Protein AF-R1GYR7-F1 (afdb_monomer)

Foldseek 3Di:
DPVVVLVVVLVVCQVCCCVPPVDRDDPVNDDDADFPQEDDDPDDPLPVLSVVLLVVLCVVPVPVSVVCRVVVVHHHCVSCVPPDSVVSVVVVVVVVVVVVVVVVVVVVVVVVVVVVVVVVVVVVVVVVVVVVVVVVVVVVVVVVVVVVVVVVVVVVVVVVPPDDDDDDDDDDDDDDDDDDDDDDDDDDDDDDDDDDDDDDDDDDDDDDDDDDDDDDDDDDDDDDDDDDDDDDDDDDDDDDDDDDDDDDDDDDDDDPPPPPPPDPDPPPPPPDDDPPPPVVVVVVVVVVVVVVVVVVVVVVVPDDDPDDDDDDDDDDDDDDDDDDDDDDDDDDDDPDDD

Radius of gyration: 47.5 Å; Cα contacts (8 Å, |Δi|>4): 58; chains: 1; bounding box: 138×111×115 Å

Sequence (338 aa):
MHTKTTRNLKDYLIEEGKTKRGLDLDLKDFQGLTAKEIPLQQNLCDCGVFLGLYFEKFINDPDQFVRKILRREMDAEADWPNMAPPKTRRDIVKLVTELEKEQAKERFEQKKRRKEERKKAEETEAKSKLEEQERLEEQQKLEEQQRLEEQQRLEEQHNSEGQKSQPTTPPRLTSHLPRSRKSPEVVIVSPKRTKQRKEHIAAEDLEIPRLATTSEKPALQDHDSAMEDDDQQQSIPSVEPAHPEAEKKQLADADDEMLYGSTEIDVEIPDSQPKEEPQYEKDAEEGHNKWLAELQAQAQGITDDESKPKKHESERQSSPCQTKVRAQEVIEIDDSQQ

Mean predicted aligned error: 22.23 Å

InterPro domains:
  IPR003653 Ulp1 protease family, C-terminal catalytic domain [PF02902] (4-84)
  IPR038765 Papain-like cysteine peptidase superfamily [SSF54001] (2-99)
  IPR051947 Sentrin-specific protease [PTHR46896] (4-139)

Secondary structure (DSSP, 8-state):
--HHHHHHHHHHHHHHHHHHH-----TTTPPP----SSPPPSSSS-HHHHHHHHHHHHHH-HHHHHHHHHHT---TTTT-TT--HHHHHHHHHHHHHHHHHHHHHHHHHHHHHHHHHHHHHHHHHHHHHHHHHHHHHHHHHHHHHHHHHHHHHHHHHHHH-----------------------------PPPP----------------PPP----------------------PPPP----------------------------------------HHHHHHHHHHHHHHHHHHHHHHTTS---------------------PPPPP---------

Organism: Botryosphaeria parva (strain UCR-NP2) (NCBI:txid1287680)

Solvent-accessible surface area (backbone atoms only — not comparable to full-atom values): 23288 Å² total; per-residue (Å²): 130,67,62,68,62,52,48,55,52,48,54,49,50,31,54,49,34,35,72,79,66,69,41,90,63,57,79,82,79,57,82,88,80,80,79,55,55,63,84,75,81,92,64,88,83,50,60,66,51,53,50,50,53,54,48,52,54,33,72,76,39,48,70,62,43,52,51,26,49,76,69,62,65,46,43,51,62,83,73,39,76,78,78,44,64,76,54,53,52,52,51,53,52,51,51,53,54,50,53,50,51,51,54,51,51,50,54,50,52,52,52,50,50,52,52,52,52,50,50,51,50,53,53,53,50,52,51,51,50,51,57,51,49,53,54,52,54,52,54,52,52,53,52,52,52,52,51,52,52,51,52,50,54,53,51,56,54,61,70,71,66,82,80,85,88,86,88,88,85,88,86,89,90,82,90,82,87,84,84,91,84,83,79,90,78,83,79,79,84,78,84,78,87,77,87,84,76,88,82,91,80,81,85,85,89,80,88,74,87,77,82,78,86,75,90,82,85,78,84,90,80,90,77,92,78,90,82,82,90,82,90,77,89,80,82,80,83,86,79,81,85,82,82,79,91,78,91,79,78,90,80,83,90,81,93,76,83,74,81,77,77,85,65,92,67,86,72,78,75,73,96,64,79,75,90,66,78,55,69,68,58,57,56,48,49,52,52,51,53,51,53,53,52,52,54,52,50,59,65,60,70,75,70,86,81,95,71,88,77,93,77,79,92,74,81,91,79,90,77,84,86,82,80,83,77,78,81,80,82,82,81,84,80,85,90,80,82,136

Structure (mmCIF, N/CA/C/O backbone):
data_AF-R1GYR7-F1
#
_entry.id   AF-R1GYR7-F1
#
loop_
_atom_site.group_PDB
_atom_site.id
_atom_site.type_symbol
_atom_site.label_atom_id
_atom_site.label_alt_id
_atom_site.label_comp_id
_atom_site.label_asym_id
_atom_site.label_entity_id
_atom_site.label_seq_id
_atom_site.pdbx_PDB_ins_code
_atom_site.Cartn_x
_atom_site.Cartn_y
_atom_site.Cartn_z
_atom_site.occupancy
_atom_site.B_iso_or_equiv
_atom_site.auth_seq_id
_atom_site.auth_comp_id
_atom_site.auth_asym_id
_atom_site.auth_atom_id
_atom_site.pdbx_PDB_model_num
ATOM 1 N N . MET A 1 1 ? 21.387 -4.914 -14.629 1.00 61.12 1 MET A N 1
ATOM 2 C CA . MET A 1 1 ? 20.090 -5.614 -14.774 1.00 61.12 1 MET A CA 1
ATOM 3 C C . MET A 1 1 ? 20.223 -7.013 -14.190 1.00 61.12 1 MET A C 1
ATOM 5 O O . MET A 1 1 ? 21.173 -7.700 -14.544 1.00 61.12 1 MET A O 1
ATOM 9 N N . HIS A 1 2 ? 19.333 -7.425 -13.283 1.00 83.12 2 HIS A N 1
ATOM 10 C CA . HIS A 1 2 ? 19.423 -8.741 -12.640 1.00 83.12 2 HIS A CA 1
ATOM 11 C C . HIS A 1 2 ? 18.922 -9.833 -13.604 1.00 83.12 2 HIS A C 1
ATOM 13 O O . HIS A 1 2 ? 17.718 -10.069 -13.745 1.00 83.12 2 HIS A O 1
ATOM 19 N N . THR A 1 3 ? 19.852 -10.448 -14.337 1.00 88.00 3 THR A N 1
ATOM 20 C CA . THR A 1 3 ? 19.570 -11.330 -15.486 1.00 88.00 3 THR A CA 1
ATOM 21 C C . THR A 1 3 ? 18.745 -12.555 -15.101 1.00 88.00 3 THR A C 1
ATOM 23 O O . THR A 1 3 ? 17.777 -12.873 -15.789 1.00 88.00 3 THR A O 1
ATOM 26 N N . LYS A 1 4 ? 19.060 -13.189 -13.962 1.00 94.12 4 LYS A N 1
ATOM 27 C CA . LYS A 1 4 ? 18.331 -14.359 -13.444 1.00 94.12 4 LYS A CA 1
ATOM 28 C C . LYS A 1 4 ? 16.868 -14.034 -13.136 1.00 94.12 4 LYS A C 1
ATOM 30 O O . LYS A 1 4 ? 15.977 -14.733 -13.598 1.00 94.12 4 LYS A O 1
ATOM 35 N N . THR A 1 5 ? 16.616 -12.940 -12.417 1.00 93.56 5 THR A N 1
ATOM 36 C CA . THR A 1 5 ? 15.247 -12.524 -12.061 1.00 93.56 5 THR A CA 1
ATOM 37 C C . THR A 1 5 ? 14.438 -12.170 -13.300 1.00 93.56 5 THR A C 1
ATOM 39 O O . THR A 1 5 ? 13.295 -12.588 -13.421 1.00 93.56 5 THR A O 1
ATOM 42 N N . THR A 1 6 ? 15.044 -11.455 -14.254 1.00 93.00 6 THR A N 1
ATOM 43 C CA . THR A 1 6 ? 14.360 -11.105 -15.509 1.00 93.00 6 THR A CA 1
ATOM 44 C C . THR A 1 6 ? 13.978 -12.357 -16.292 1.00 93.00 6 THR A C 1
ATOM 46 O O . THR A 1 6 ? 12.864 -12.442 -16.795 1.00 93.00 6 THR A O 1
ATOM 49 N N . ARG A 1 7 ? 14.882 -13.338 -16.394 1.00 94.19 7 ARG A N 1
ATOM 50 C CA . ARG A 1 7 ? 14.591 -14.599 -17.079 1.00 94.19 7 ARG A CA 1
ATOM 51 C C . ARG A 1 7 ? 13.427 -15.335 -16.417 1.00 94.19 7 ARG A C 1
ATOM 53 O O . ARG A 1 7 ? 12.465 -15.634 -17.106 1.00 94.19 7 ARG A O 1
ATOM 60 N N . ASN A 1 8 ? 13.472 -15.507 -15.096 1.00 96.12 8 ASN A N 1
ATOM 61 C CA . ASN A 1 8 ? 12.397 -16.164 -14.349 1.00 96.12 8 ASN A CA 1
ATOM 62 C C . ASN A 1 8 ? 11.036 -15.472 -14.552 1.00 96.12 8 ASN A C 1
ATOM 64 O O . ASN A 1 8 ? 10.021 -16.146 -14.681 1.00 96.12 8 ASN A O 1
ATOM 68 N N . LEU A 1 9 ? 11.011 -14.134 -14.601 1.00 96.56 9 LEU A N 1
ATOM 69 C CA . LEU A 1 9 ? 9.789 -13.372 -14.879 1.00 96.56 9 LEU A CA 1
ATOM 70 C C . LEU A 1 9 ? 9.266 -13.621 -16.298 1.00 96.56 9 LEU A C 1
ATOM 72 O O . LEU A 1 9 ? 8.064 -13.778 -16.479 1.00 96.56 9 LEU A O 1
ATOM 76 N N . LYS A 1 10 ? 10.148 -13.671 -17.301 1.00 96.25 10 LYS A N 1
ATOM 77 C CA . LYS A 1 10 ? 9.748 -13.986 -18.678 1.00 96.25 10 LYS A CA 1
ATOM 78 C C . LYS A 1 10 ? 9.210 -15.410 -18.798 1.00 96.25 10 LYS A C 1
ATOM 80 O O . LYS A 1 10 ? 8.158 -15.588 -19.393 1.00 96.25 10 LYS A O 1
ATOM 85 N N . ASP A 1 11 ? 9.895 -16.386 -18.202 1.00 96.69 11 ASP A N 1
ATOM 86 C CA . ASP A 1 11 ? 9.459 -17.787 -18.191 1.00 96.69 11 ASP A CA 1
ATOM 87 C C . ASP A 1 11 ? 8.064 -17.911 -17.548 1.00 96.69 11 ASP A C 1
ATOM 89 O O . ASP A 1 11 ? 7.170 -18.532 -18.116 1.00 96.69 11 ASP A O 1
ATOM 93 N N . TYR A 1 12 ? 7.839 -17.229 -16.416 1.00 97.56 12 TYR A N 1
ATOM 94 C CA . TYR A 1 12 ? 6.519 -17.153 -15.784 1.00 97.56 12 TYR A CA 1
ATOM 95 C C . TYR A 1 12 ? 5.452 -16.566 -16.720 1.00 97.56 12 TYR A C 1
ATOM 97 O O . TYR A 1 12 ? 4.366 -17.125 -16.838 1.00 97.56 12 TYR A O 1
ATOM 105 N N . LEU A 1 13 ? 5.747 -15.452 -17.400 1.00 97.69 13 LEU A N 1
ATOM 106 C CA . LEU A 1 13 ? 4.793 -14.799 -18.305 1.00 97.69 13 LEU A CA 1
ATOM 107 C C . LEU A 1 13 ? 4.445 -15.659 -19.528 1.00 97.69 13 LEU A C 1
ATOM 109 O O . LEU A 1 13 ? 3.307 -15.596 -19.992 1.00 97.69 13 LEU A O 1
ATOM 113 N N . ILE A 1 14 ? 5.392 -16.453 -20.034 1.00 97.88 14 ILE A N 1
ATOM 114 C CA . ILE A 1 14 ? 5.159 -17.405 -21.130 1.00 97.88 14 ILE A CA 1
ATOM 115 C C . ILE A 1 14 ? 4.166 -18.481 -20.684 1.00 97.88 14 ILE A C 1
ATOM 117 O O . ILE A 1 14 ? 3.132 -18.669 -21.326 1.00 97.88 14 ILE A O 1
ATOM 121 N N . GLU A 1 15 ? 4.431 -19.134 -19.551 1.00 98.00 15 GLU A N 1
ATOM 122 C CA . GLU A 1 15 ? 3.564 -20.197 -19.026 1.00 98.00 15 GLU A CA 1
ATOM 123 C C . GLU A 1 15 ? 2.170 -19.675 -18.650 1.00 98.00 15 GLU A C 1
ATOM 125 O O . GLU A 1 15 ? 1.152 -20.297 -18.965 1.00 98.00 15 GLU A O 1
ATOM 130 N N . GLU A 1 16 ? 2.101 -18.493 -18.038 1.00 98.00 16 GLU A N 1
ATOM 131 C CA . GLU A 1 16 ? 0.849 -17.822 -17.689 1.00 98.00 16 GLU A CA 1
ATOM 132 C C . GLU A 1 16 ? 0.049 -17.421 -18.941 1.00 98.00 16 GLU A C 1
ATOM 134 O O . GLU A 1 16 ? -1.165 -17.635 -19.009 1.00 98.00 16 GLU A O 1
ATOM 139 N N . GLY A 1 17 ? 0.716 -16.859 -19.956 1.00 97.56 17 GLY A N 1
ATOM 140 C CA . GLY A 1 17 ? 0.105 -16.465 -21.227 1.00 97.56 17 GLY A CA 1
ATOM 141 C C . GLY A 1 17 ? -0.456 -17.660 -21.995 1.00 97.56 17 GLY A C 1
ATOM 142 O O . GLY A 1 17 ? -1.593 -17.608 -22.477 1.00 97.56 17 GLY A O 1
ATOM 143 N N . LYS A 1 18 ? 0.292 -18.765 -22.024 1.00 97.69 18 LYS A N 1
ATOM 144 C CA . LYS A 1 18 ? -0.146 -20.034 -22.606 1.00 97.69 18 LYS A CA 1
ATOM 145 C C . LYS A 1 18 ? -1.344 -20.613 -21.858 1.00 97.69 18 LYS A C 1
ATOM 147 O O . LYS A 1 18 ? -2.347 -20.948 -22.481 1.00 97.69 18 LYS A O 1
ATOM 152 N N . THR A 1 19 ? -1.275 -20.669 -20.528 1.00 98.19 19 THR A N 1
ATOM 153 C CA . THR A 1 19 ? -2.310 -21.288 -19.685 1.00 98.19 19 THR A CA 1
ATOM 154 C C . THR A 1 19 ? -3.611 -20.488 -19.672 1.00 98.19 19 THR A C 1
ATOM 156 O O . THR A 1 19 ? -4.688 -21.060 -19.822 1.00 98.19 19 THR A O 1
ATOM 159 N N . LYS A 1 20 ? -3.541 -19.164 -19.491 1.00 98.25 20 LYS A N 1
ATOM 160 C CA . LYS A 1 20 ? -4.736 -18.328 -19.287 1.00 98.25 20 LYS A CA 1
ATOM 161 C C . LYS A 1 20 ? -5.299 -17.726 -20.566 1.00 98.25 20 LYS A C 1
ATOM 163 O O . LYS A 1 20 ? -6.463 -17.334 -20.583 1.00 98.25 20 LYS A O 1
ATOM 168 N N . ARG A 1 21 ? -4.478 -17.575 -21.610 1.00 97.19 21 ARG A N 1
ATOM 169 C CA . ARG A 1 21 ? -4.859 -16.856 -22.838 1.00 97.19 21 ARG A CA 1
ATOM 170 C C . ARG A 1 21 ? -4.589 -17.640 -24.121 1.00 97.19 21 ARG A C 1
ATOM 172 O O . ARG A 1 21 ? -4.905 -17.127 -25.189 1.00 97.19 21 ARG A O 1
ATOM 179 N N . GLY A 1 22 ? -4.018 -18.846 -24.035 1.00 96.50 22 GLY A N 1
ATOM 180 C CA . GLY A 1 22 ? -3.647 -19.636 -25.212 1.00 96.50 22 GLY A CA 1
ATOM 181 C C . GLY A 1 22 ? -2.623 -18.936 -26.110 1.00 96.50 22 GLY A C 1
ATOM 182 O O . GLY A 1 22 ? -2.580 -19.215 -27.305 1.00 96.50 22 GLY A O 1
ATOM 183 N N . LEU A 1 23 ? -1.849 -17.991 -25.563 1.00 96.62 23 LEU A N 1
ATOM 184 C CA . LEU A 1 23 ? -0.827 -17.261 -26.308 1.00 96.62 23 LEU A CA 1
ATOM 185 C C . LEU A 1 23 ? 0.460 -18.082 -26.341 1.00 96.62 23 LEU A C 1
ATOM 187 O O . LEU A 1 23 ? 0.968 -18.470 -25.291 1.00 96.62 23 LEU A O 1
ATOM 191 N N . ASP A 1 24 ? 0.985 -18.311 -27.540 1.00 95.50 24 ASP A N 1
ATOM 192 C CA . ASP A 1 24 ? 2.305 -18.904 -27.739 1.00 95.50 24 ASP A CA 1
ATOM 193 C C . ASP A 1 24 ? 3.331 -17.769 -27.797 1.00 95.50 24 ASP A C 1
ATOM 195 O O . ASP A 1 24 ? 3.368 -17.007 -28.764 1.00 95.50 24 ASP A O 1
ATOM 199 N N . LEU A 1 25 ? 4.061 -17.580 -26.697 1.00 96.38 25 LEU A N 1
ATOM 200 C CA . LEU A 1 25 ? 5.006 -16.481 -26.499 1.00 96.38 25 LEU A CA 1
ATOM 201 C C . LEU A 1 25 ? 6.411 -17.042 -26.301 1.00 96.38 25 LEU A C 1
ATOM 203 O O . LEU A 1 25 ? 6.603 -18.022 -25.585 1.00 96.38 25 LEU A O 1
ATOM 207 N N . ASP A 1 26 ? 7.399 -16.348 -26.846 1.00 95.56 26 ASP A N 1
ATOM 208 C CA . ASP A 1 26 ? 8.811 -16.667 -26.715 1.00 95.56 26 ASP A CA 1
ATOM 209 C C . ASP A 1 26 ? 9.551 -15.642 -25.845 1.00 95.56 26 ASP A C 1
ATOM 211 O O . ASP A 1 26 ? 9.193 -14.469 -25.726 1.00 95.56 26 ASP A O 1
ATOM 215 N N . LEU A 1 27 ? 10.712 -16.036 -25.310 1.00 92.69 27 LEU A N 1
ATOM 216 C CA . LEU A 1 27 ? 11.607 -15.143 -24.550 1.00 92.69 27 LEU A CA 1
ATOM 217 C C . LEU A 1 27 ? 12.009 -13.861 -25.305 1.00 92.69 27 LEU A C 1
ATOM 219 O O . LEU A 1 27 ? 12.413 -12.871 -24.672 1.00 92.69 27 LEU A O 1
ATOM 223 N N . LYS A 1 28 ? 11.958 -13.916 -26.642 1.00 94.06 28 LYS A N 1
ATOM 224 C CA . LYS A 1 28 ? 12.313 -12.841 -27.577 1.00 94.06 28 LYS A CA 1
ATOM 225 C C . LYS A 1 28 ? 11.213 -11.789 -27.705 1.00 94.06 28 LYS A C 1
ATOM 227 O O . LYS A 1 28 ? 11.540 -10.644 -28.002 1.00 94.06 28 LYS A O 1
ATOM 232 N N . ASP A 1 29 ? 9.966 -12.152 -27.411 1.00 94.12 29 ASP A N 1
ATOM 233 C CA . ASP A 1 29 ? 8.819 -11.239 -27.476 1.00 94.12 29 ASP A CA 1
ATOM 234 C C . ASP A 1 29 ? 8.846 -10.211 -26.341 1.00 94.12 29 ASP A C 1
ATOM 236 O O . ASP A 1 29 ? 8.233 -9.148 -26.415 1.00 94.12 29 ASP A O 1
ATOM 240 N N . PHE A 1 30 ? 9.616 -10.495 -25.290 1.00 93.44 30 PHE A N 1
ATOM 241 C CA . PHE A 1 30 ? 9.766 -9.620 -24.139 1.00 93.44 30 PHE A CA 1
ATOM 242 C C . PHE A 1 30 ? 11.068 -8.825 -24.204 1.00 93.44 30 PHE A C 1
ATOM 244 O O . PHE A 1 30 ? 12.172 -9.383 -24.167 1.00 93.44 30 PHE A O 1
ATOM 251 N N . GLN A 1 31 ? 10.963 -7.501 -24.152 1.00 89.75 31 GLN A N 1
ATOM 252 C CA . GLN A 1 31 ? 12.113 -6.624 -23.958 1.00 89.75 31 GLN A CA 1
ATOM 253 C C . GLN A 1 31 ? 12.233 -6.218 -22.487 1.00 89.75 31 GLN A C 1
ATOM 255 O O . GLN A 1 31 ? 11.315 -5.654 -21.901 1.00 89.75 31 GLN A O 1
ATOM 260 N N . GLY A 1 32 ? 13.389 -6.495 -21.883 1.00 88.06 32 GLY A N 1
ATOM 261 C CA . GLY A 1 32 ? 13.726 -5.944 -20.574 1.00 88.06 32 GLY A CA 1
ATOM 262 C C . GLY A 1 32 ? 14.337 -4.556 -20.732 1.00 88.06 32 GLY A C 1
ATOM 263 O O . GLY A 1 32 ? 15.251 -4.376 -21.538 1.00 88.06 32 GLY A O 1
ATOM 264 N N . LEU A 1 33 ? 13.864 -3.591 -19.949 1.00 89.62 33 LEU A N 1
ATOM 265 C CA . LEU A 1 33 ? 14.406 -2.237 -19.916 1.00 89.62 33 LEU A CA 1
ATOM 266 C C . LEU A 1 33 ? 14.880 -1.911 -18.499 1.00 89.62 33 LEU A C 1
ATOM 268 O O . LEU A 1 33 ? 14.185 -2.168 -17.522 1.00 89.62 33 LEU A O 1
ATOM 272 N N . THR A 1 34 ? 16.087 -1.356 -18.383 1.00 91.50 34 THR A N 1
ATOM 273 C CA . THR A 1 34 ? 16.536 -0.714 -17.142 1.00 91.50 34 THR A CA 1
ATOM 274 C C . THR A 1 34 ? 16.195 0.763 -17.245 1.00 91.50 34 THR A C 1
ATOM 276 O O . THR A 1 34 ? 16.700 1.436 -18.146 1.00 91.50 34 THR A O 1
ATOM 279 N N . ALA A 1 35 ? 15.327 1.239 -16.354 1.00 91.94 35 ALA A N 1
ATOM 280 C CA . ALA A 1 35 ? 15.011 2.655 -16.249 1.00 91.94 35 ALA A CA 1
ATOM 281 C C . ALA A 1 35 ? 16.294 3.457 -15.984 1.00 91.94 35 ALA A C 1
ATOM 283 O O . ALA A 1 35 ? 17.161 3.030 -15.218 1.00 91.94 35 ALA A O 1
ATOM 284 N N . LYS A 1 36 ? 16.422 4.596 -16.659 1.00 90.69 36 LYS A N 1
ATOM 285 C CA . LYS A 1 36 ? 17.520 5.548 -16.487 1.00 90.69 36 LYS A CA 1
ATOM 286 C C . LYS A 1 36 ? 16.952 6.863 -15.971 1.00 90.69 36 LYS A C 1
ATOM 288 O O . LYS A 1 36 ? 15.752 7.082 -16.104 1.00 90.69 36 LYS A O 1
ATOM 293 N N . GLU A 1 37 ? 17.820 7.685 -15.385 1.00 91.00 37 GLU A N 1
ATOM 294 C CA . GLU A 1 37 ? 17.472 9.049 -14.943 1.00 91.00 37 GLU A CA 1
ATOM 295 C C . GLU A 1 37 ? 16.323 9.076 -13.924 1.00 91.00 37 GLU A C 1
ATOM 297 O O . GLU A 1 37 ? 15.555 10.026 -13.814 1.00 91.00 37 GLU A O 1
ATOM 302 N N . ILE A 1 38 ? 16.232 8.003 -13.138 1.00 93.56 38 ILE A N 1
ATOM 303 C CA . ILE A 1 38 ? 15.415 7.943 -11.933 1.00 93.56 38 ILE A CA 1
ATOM 304 C C . ILE A 1 38 ? 16.332 8.083 -10.712 1.00 93.56 38 ILE A C 1
ATOM 306 O O . ILE A 1 38 ? 17.475 7.611 -10.764 1.00 93.56 38 ILE A O 1
ATOM 310 N N . PRO A 1 39 ? 15.865 8.693 -9.610 1.00 93.62 39 PRO A N 1
ATOM 311 C CA . PRO A 1 39 ? 16.663 8.843 -8.403 1.00 93.62 39 PRO A CA 1
ATOM 312 C C . PRO A 1 39 ? 17.163 7.491 -7.909 1.00 93.62 39 PRO A C 1
ATOM 314 O O . PRO A 1 39 ? 16.372 6.563 -7.756 1.00 93.62 39 PRO A O 1
ATOM 317 N N . LEU A 1 40 ? 18.463 7.373 -7.647 1.00 93.12 40 LEU A N 1
ATOM 318 C CA . LEU A 1 40 ? 19.083 6.136 -7.177 1.00 93.12 40 LEU A CA 1
ATOM 319 C C . LEU A 1 40 ? 19.298 6.184 -5.665 1.00 93.12 40 LEU A C 1
ATOM 321 O O . LEU A 1 40 ? 19.661 7.219 -5.106 1.00 93.12 40 LEU A O 1
ATOM 325 N N . GLN A 1 41 ? 19.113 5.045 -5.002 1.00 93.06 41 GLN A N 1
ATOM 326 C CA . GLN A 1 41 ? 19.453 4.910 -3.589 1.00 93.06 41 GLN A CA 1
ATOM 327 C C . GLN A 1 41 ? 20.974 4.867 -3.396 1.00 93.06 41 GLN A C 1
ATOM 329 O O . GLN A 1 41 ? 21.685 4.205 -4.153 1.00 93.06 41 GLN A O 1
ATOM 334 N N . GLN A 1 42 ? 21.466 5.540 -2.356 1.00 91.81 42 GLN A N 1
ATOM 335 C CA . GLN A 1 42 ? 22.878 5.494 -1.950 1.00 91.81 42 GLN A CA 1
ATOM 336 C C . GLN A 1 42 ? 23.143 4.490 -0.817 1.00 91.81 42 GLN A C 1
ATOM 338 O O . GLN A 1 42 ? 24.292 4.161 -0.539 1.00 91.81 42 GLN A O 1
ATOM 343 N N . ASN A 1 43 ? 22.090 3.999 -0.157 1.00 93.31 43 ASN A N 1
ATOM 344 C CA . ASN A 1 43 ? 22.173 3.030 0.932 1.00 93.31 43 ASN A CA 1
ATOM 345 C C . ASN A 1 43 ? 21.457 1.719 0.560 1.00 93.31 43 ASN A C 1
ATOM 347 O O . ASN A 1 43 ? 20.814 1.623 -0.484 1.00 93.31 43 ASN A O 1
ATOM 351 N N . LEU A 1 44 ? 21.588 0.702 1.416 1.00 91.31 44 LEU A N 1
ATOM 352 C CA . LEU A 1 44 ? 20.994 -0.624 1.204 1.00 91.31 44 LEU A CA 1
ATOM 353 C C . LEU A 1 44 ? 19.659 -0.832 1.938 1.00 91.31 44 LEU A C 1
ATOM 355 O O . LEU A 1 44 ? 19.007 -1.851 1.725 1.00 91.31 44 LEU A O 1
ATOM 359 N N . CYS A 1 45 ? 19.259 0.090 2.816 1.00 93.62 45 CYS A N 1
ATOM 360 C CA . CYS A 1 45 ? 18.090 -0.073 3.684 1.00 93.62 45 CYS A CA 1
ATOM 361 C C . CYS A 1 45 ? 16.827 0.625 3.160 1.00 93.62 45 CYS A C 1
ATOM 363 O O . CYS A 1 45 ? 15.728 0.267 3.575 1.00 93.62 45 CYS A O 1
ATOM 365 N N . ASP A 1 46 ? 16.959 1.575 2.231 1.00 94.94 46 ASP A N 1
ATOM 366 C CA . ASP A 1 46 ? 15.835 2.334 1.677 1.00 94.94 46 ASP A CA 1
ATOM 367 C C . ASP A 1 46 ? 15.245 1.740 0.396 1.00 94.94 46 ASP A C 1
ATOM 369 O O . ASP A 1 46 ? 14.351 2.340 -0.197 1.00 94.94 46 ASP A O 1
ATOM 373 N N . CYS A 1 47 ? 15.660 0.543 -0.023 1.00 94.25 47 CYS A N 1
ATOM 374 C CA . CYS A 1 47 ? 15.204 -0.045 -1.286 1.00 94.25 47 CYS A CA 1
ATOM 375 C C . CYS A 1 47 ? 13.673 -0.170 -1.370 1.00 94.25 47 CYS A C 1
ATOM 377 O O . CYS A 1 47 ? 13.087 0.117 -2.414 1.00 94.25 47 CYS A O 1
ATOM 379 N N . GLY A 1 48 ? 13.015 -0.509 -0.255 1.00 94.94 48 GLY A N 1
ATOM 380 C CA . GLY A 1 48 ? 11.555 -0.550 -0.156 1.00 94.94 48 GLY A CA 1
ATOM 381 C C . GLY A 1 48 ? 10.897 0.833 -0.185 1.00 94.94 48 GLY A C 1
ATOM 382 O O . GLY A 1 48 ? 9.824 0.987 -0.761 1.00 94.94 48 GLY A O 1
ATOM 383 N N . VAL A 1 49 ? 11.551 1.856 0.373 1.00 95.62 49 VAL A N 1
ATOM 384 C CA . VAL A 1 49 ? 11.046 3.239 0.353 1.00 95.62 49 VAL A CA 1
ATOM 385 C C . VAL A 1 49 ? 11.127 3.814 -1.060 1.00 95.62 49 VAL A C 1
ATOM 387 O O . VAL A 1 49 ? 10.158 4.397 -1.539 1.00 95.62 49 VAL A O 1
ATOM 390 N N . PHE A 1 50 ? 12.244 3.594 -1.761 1.00 95.50 50 PHE A N 1
ATOM 391 C CA . PHE A 1 50 ? 12.389 3.974 -3.169 1.00 95.50 50 PHE A CA 1
ATOM 392 C C . PHE A 1 50 ? 11.357 3.264 -4.048 1.00 95.50 50 PHE A C 1
ATOM 394 O O . PHE A 1 50 ? 10.739 3.910 -4.889 1.00 95.50 50 PHE A O 1
ATOM 401 N N . LEU A 1 51 ? 11.116 1.966 -3.821 1.00 95.44 51 LEU A N 1
ATOM 4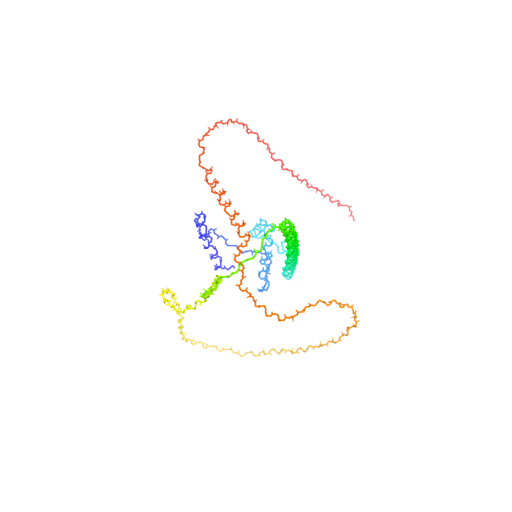02 C CA . LEU A 1 51 ? 10.070 1.232 -4.533 1.00 95.44 51 LEU A CA 1
ATOM 403 C C . LEU A 1 51 ? 8.687 1.861 -4.313 1.00 95.44 51 LEU A C 1
ATOM 405 O O . LEU A 1 51 ? 7.962 2.068 -5.283 1.00 95.44 51 LEU A O 1
ATOM 409 N N . GLY A 1 52 ? 8.346 2.200 -3.066 1.00 94.88 52 GLY A N 1
ATOM 410 C CA . GLY A 1 52 ? 7.093 2.880 -2.736 1.00 94.88 52 GLY A CA 1
ATOM 411 C C . GLY A 1 52 ? 6.945 4.219 -3.461 1.00 94.88 52 GLY A C 1
ATOM 412 O O . GLY A 1 52 ? 5.912 4.467 -4.073 1.00 94.88 52 GLY A O 1
ATOM 413 N N . LEU A 1 53 ? 8.002 5.033 -3.483 1.00 94.94 53 LEU A N 1
ATOM 414 C CA . LEU A 1 53 ? 8.017 6.323 -4.183 1.00 94.94 53 LEU A CA 1
ATOM 415 C C . LEU A 1 53 ? 7.873 6.170 -5.703 1.00 94.94 53 LEU A C 1
ATOM 417 O O . LEU A 1 53 ? 7.136 6.925 -6.338 1.00 94.94 53 LEU A O 1
ATOM 421 N N . TYR A 1 54 ? 8.532 5.174 -6.302 1.00 95.62 54 TYR A N 1
ATOM 422 C CA . TYR A 1 54 ? 8.353 4.884 -7.725 1.00 95.62 54 TYR A CA 1
ATOM 423 C C . TYR A 1 54 ? 6.920 4.467 -8.044 1.00 95.62 54 TYR A C 1
ATOM 425 O O . TYR A 1 54 ? 6.366 4.872 -9.066 1.00 95.62 54 TYR A O 1
ATOM 433 N N . PHE A 1 55 ? 6.320 3.672 -7.162 1.00 95.50 55 PHE A N 1
ATOM 434 C CA . PHE A 1 55 ? 4.957 3.197 -7.326 1.00 95.50 55 PHE A CA 1
ATOM 435 C C . PHE A 1 55 ? 3.931 4.317 -7.139 1.00 95.50 55 PHE A C 1
ATOM 437 O O . PHE A 1 55 ? 2.982 4.406 -7.912 1.00 95.50 55 PHE A O 1
ATOM 444 N N . GLU A 1 56 ? 4.157 5.222 -6.186 1.00 94.38 56 GLU A N 1
ATOM 445 C CA . GLU A 1 56 ? 3.354 6.433 -6.006 1.00 94.38 56 GLU A CA 1
ATOM 446 C C . GLU A 1 56 ? 3.363 7.292 -7.279 1.00 94.38 56 GLU A C 1
ATOM 448 O O . GLU A 1 56 ? 2.306 7.669 -7.785 1.00 94.38 56 GLU A O 1
ATOM 453 N N . LYS A 1 57 ? 4.544 7.531 -7.870 1.00 94.06 57 LYS A N 1
ATOM 454 C CA . LYS A 1 57 ? 4.658 8.253 -9.147 1.00 94.06 57 LYS A CA 1
ATOM 455 C C . LYS A 1 57 ? 3.919 7.533 -10.281 1.00 94.06 57 LYS A C 1
ATOM 457 O O . LYS A 1 57 ? 3.234 8.193 -11.058 1.00 94.06 57 LYS A O 1
ATOM 462 N N . PHE A 1 58 ? 4.047 6.208 -10.367 1.00 95.81 58 PHE A N 1
ATOM 463 C CA . PHE A 1 58 ? 3.373 5.398 -11.383 1.00 95.81 58 PHE A CA 1
ATOM 464 C C . PHE A 1 58 ? 1.846 5.439 -11.252 1.00 95.81 58 PHE A C 1
ATOM 466 O O . PHE A 1 58 ? 1.167 5.597 -12.257 1.00 95.81 58 PHE A O 1
ATOM 473 N N . ILE A 1 59 ? 1.292 5.325 -10.041 1.00 96.69 59 ILE A N 1
ATOM 474 C CA . ILE A 1 59 ? -0.165 5.346 -9.833 1.00 96.69 59 ILE A CA 1
ATOM 475 C C . ILE A 1 59 ? -0.756 6.725 -10.143 1.00 96.69 59 ILE A C 1
ATOM 477 O O . ILE A 1 59 ? -1.871 6.804 -10.654 1.00 96.69 59 ILE A O 1
ATOM 481 N N . ASN A 1 60 ? -0.020 7.801 -9.853 1.00 95.12 60 ASN A N 1
ATOM 482 C CA . ASN A 1 60 ? -0.500 9.161 -10.086 1.00 95.12 60 ASN A CA 1
ATOM 483 C C . ASN A 1 60 ? -0.677 9.489 -11.581 1.00 95.12 60 ASN A C 1
ATOM 485 O O . ASN A 1 60 ? -1.639 10.165 -11.936 1.00 95.12 60 ASN A O 1
ATOM 489 N N . ASP A 1 61 ? 0.227 9.020 -12.450 1.00 96.06 61 ASP A N 1
ATOM 490 C CA . ASP A 1 61 ? 0.096 9.142 -13.912 1.00 96.06 61 ASP A CA 1
ATOM 491 C C . ASP A 1 61 ? 0.846 7.994 -14.627 1.00 96.06 61 ASP A C 1
ATOM 493 O O . ASP A 1 61 ? 2.021 8.138 -14.997 1.00 96.06 61 ASP A O 1
ATOM 497 N N . PRO A 1 62 ? 0.199 6.827 -14.817 1.00 97.12 62 PRO A N 1
ATOM 498 C CA . PRO A 1 62 ? 0.868 5.639 -15.344 1.00 97.12 62 PRO A CA 1
ATOM 499 C C . PRO A 1 62 ? 1.275 5.801 -16.810 1.00 97.12 62 PRO A C 1
ATOM 501 O O . PRO A 1 62 ? 2.351 5.344 -17.205 1.00 97.12 62 PRO A O 1
ATOM 504 N N . ASP A 1 63 ? 0.453 6.481 -17.615 1.00 96.94 63 ASP A N 1
ATOM 505 C CA . ASP A 1 63 ? 0.705 6.681 -19.042 1.00 96.94 63 ASP A CA 1
ATOM 506 C C . ASP A 1 63 ? 1.914 7.587 -19.269 1.00 96.94 63 ASP A C 1
ATOM 508 O O . ASP A 1 63 ? 2.783 7.282 -20.096 1.00 96.94 63 ASP A O 1
ATOM 512 N N . GLN A 1 64 ? 1.996 8.703 -18.536 1.00 96.00 64 GLN A N 1
ATOM 513 C CA . GLN A 1 64 ? 3.147 9.593 -18.615 1.00 96.00 64 GLN A CA 1
ATOM 514 C C . GLN A 1 64 ? 4.399 8.912 -18.066 1.00 96.00 64 GLN A C 1
ATOM 516 O O . GLN A 1 64 ? 5.456 9.000 -18.698 1.00 96.00 64 GLN A O 1
ATOM 521 N N . PHE A 1 65 ? 4.283 8.200 -16.941 1.00 95.12 65 PHE A N 1
ATOM 522 C CA . PHE A 1 65 ? 5.398 7.477 -16.340 1.00 95.12 65 PHE A CA 1
ATOM 523 C C . PHE A 1 65 ? 5.995 6.454 -17.311 1.00 95.12 65 PHE A C 1
ATOM 525 O O . PHE A 1 65 ? 7.188 6.504 -17.613 1.00 95.12 65 PHE A O 1
ATOM 532 N N . VAL A 1 66 ? 5.169 5.564 -17.872 1.00 95.06 66 VAL A N 1
ATOM 533 C CA . VAL A 1 66 ? 5.625 4.543 -18.827 1.00 95.06 66 VAL A CA 1
ATOM 534 C C . VAL A 1 66 ? 6.215 5.197 -20.075 1.00 95.06 66 VAL A C 1
ATOM 536 O O . VAL A 1 66 ? 7.293 4.800 -20.519 1.00 95.06 66 VAL A O 1
ATOM 539 N N . ARG A 1 67 ? 5.564 6.231 -20.627 1.00 96.00 67 ARG A N 1
ATOM 540 C CA . ARG A 1 67 ? 6.060 6.940 -21.816 1.00 96.00 67 ARG A CA 1
ATOM 541 C C . ARG A 1 67 ? 7.453 7.518 -21.588 1.00 96.00 67 ARG A C 1
ATOM 543 O O . ARG A 1 67 ? 8.336 7.281 -22.411 1.00 96.00 67 ARG A O 1
ATOM 550 N N . LYS A 1 68 ? 7.656 8.240 -20.484 1.00 95.38 68 LYS A N 1
ATOM 551 C CA . LYS A 1 68 ? 8.949 8.850 -20.155 1.00 95.38 68 LYS A CA 1
ATOM 552 C C . LYS A 1 68 ? 10.021 7.802 -19.864 1.00 95.38 68 LYS A C 1
ATOM 554 O O . LYS A 1 68 ? 11.139 7.933 -20.354 1.00 95.38 68 LYS A O 1
ATOM 559 N N . ILE A 1 69 ? 9.685 6.722 -19.155 1.00 95.00 69 ILE A N 1
ATOM 560 C CA . ILE A 1 69 ? 10.616 5.614 -18.881 1.00 95.00 69 ILE A CA 1
ATOM 561 C C . ILE A 1 69 ? 11.066 4.927 -20.176 1.00 95.00 69 ILE A C 1
ATOM 563 O O . ILE A 1 69 ? 12.262 4.696 -20.368 1.00 95.00 69 ILE A O 1
ATOM 567 N N . LEU A 1 70 ? 10.132 4.621 -21.083 1.00 93.69 70 LEU A N 1
ATOM 568 C CA . LEU A 1 70 ? 10.445 3.964 -22.356 1.00 93.69 70 LEU A CA 1
ATOM 569 C C . LEU A 1 70 ? 11.251 4.870 -23.294 1.00 93.69 70 LEU A C 1
ATOM 571 O O . LEU A 1 70 ? 12.139 4.382 -23.994 1.00 93.69 70 LEU A O 1
ATOM 575 N N . ARG A 1 71 ? 10.974 6.179 -23.292 1.00 94.44 71 ARG A N 1
ATOM 576 C CA . ARG A 1 71 ? 11.701 7.169 -24.101 1.00 94.44 71 ARG A CA 1
ATOM 577 C C . ARG A 1 71 ? 13.006 7.652 -23.475 1.00 94.44 71 ARG A C 1
ATOM 579 O O . ARG A 1 71 ? 13.803 8.248 -24.190 1.00 94.44 71 ARG A O 1
ATOM 586 N N . ARG A 1 72 ? 13.256 7.338 -22.197 1.00 92.69 72 ARG A N 1
ATOM 587 C CA . ARG A 1 72 ? 14.377 7.878 -21.405 1.00 92.69 72 ARG A CA 1
ATOM 588 C C . ARG A 1 72 ? 14.331 9.408 -21.358 1.00 92.69 72 ARG A C 1
ATOM 590 O O . ARG A 1 72 ? 15.294 10.084 -21.679 1.00 92.69 72 ARG A O 1
ATOM 597 N N . GLU A 1 73 ? 13.152 9.916 -21.025 1.00 94.38 73 GLU A N 1
ATOM 598 C CA . GLU A 1 73 ? 12.844 11.343 -20.854 1.00 94.38 73 GLU A CA 1
ATOM 599 C C . GLU A 1 73 ? 12.457 11.629 -19.390 1.00 94.38 73 GLU A C 1
ATOM 601 O O . GLU A 1 73 ? 11.682 12.544 -19.108 1.00 94.38 73 GLU A O 1
ATOM 606 N N . MET A 1 74 ? 12.911 10.780 -18.463 1.00 93.81 74 MET A N 1
ATOM 607 C CA . MET A 1 74 ? 12.734 11.014 -17.032 1.00 93.81 74 MET A CA 1
ATOM 608 C C . MET A 1 74 ? 13.764 12.034 -16.574 1.00 93.81 74 MET A C 1
ATOM 610 O O . MET A 1 74 ? 14.924 11.946 -16.962 1.00 93.81 74 MET A O 1
ATOM 614 N N . ASP A 1 75 ? 13.352 12.957 -15.714 1.00 92.19 75 ASP A N 1
ATOM 615 C CA . ASP A 1 75 ? 14.265 13.919 -15.107 1.00 92.19 75 ASP A CA 1
ATOM 616 C C . ASP A 1 75 ? 14.245 13.804 -13.580 1.00 92.19 75 ASP A C 1
ATOM 618 O O . ASP A 1 75 ? 13.182 13.832 -12.958 1.00 92.19 75 ASP A O 1
ATOM 622 N N . ALA A 1 76 ? 15.419 13.664 -12.963 1.00 86.81 76 ALA A N 1
ATOM 623 C CA . ALA A 1 76 ? 15.532 13.437 -11.524 1.00 86.81 76 ALA A CA 1
ATOM 624 C C . ALA A 1 76 ? 14.967 14.599 -10.686 1.00 86.81 76 ALA A C 1
ATOM 626 O O . ALA A 1 76 ? 14.421 14.351 -9.617 1.00 86.81 76 ALA A O 1
ATOM 627 N N . GLU A 1 77 ? 15.037 15.837 -11.175 1.00 86.56 77 GLU A N 1
ATOM 628 C CA . GLU A 1 77 ? 14.629 17.025 -10.419 1.00 86.56 77 GLU A CA 1
ATOM 629 C C . GLU A 1 77 ? 13.169 17.404 -10.706 1.00 86.56 77 GLU A C 1
ATOM 631 O O . GLU A 1 77 ? 12.383 17.658 -9.792 1.00 86.56 77 GLU A O 1
ATOM 636 N N . ALA A 1 78 ? 12.770 17.396 -11.980 1.00 91.00 78 ALA A N 1
ATOM 637 C CA . ALA A 1 78 ? 11.438 17.786 -12.422 1.00 91.00 78 ALA A CA 1
ATOM 638 C C . ALA A 1 78 ? 10.395 16.684 -12.198 1.00 91.00 78 ALA A C 1
ATOM 640 O O . ALA A 1 78 ? 9.256 16.983 -11.832 1.00 91.00 78 ALA A O 1
ATOM 641 N N . ASP A 1 79 ? 10.751 15.408 -12.400 1.00 91.81 79 ASP A N 1
ATOM 642 C CA . ASP A 1 79 ? 9.811 14.304 -12.186 1.00 91.81 79 ASP A CA 1
ATOM 643 C C . ASP A 1 79 ? 9.774 13.815 -10.740 1.00 91.81 79 ASP A C 1
ATOM 645 O O . ASP A 1 79 ? 8.750 13.254 -10.332 1.00 91.81 79 ASP A O 1
ATOM 649 N N . TRP A 1 80 ? 10.827 14.068 -9.957 1.00 92.31 80 TRP A N 1
ATOM 650 C CA . TRP A 1 80 ? 10.943 13.598 -8.575 1.00 92.31 80 TRP A CA 1
ATOM 651 C C . TRP A 1 80 ? 11.251 14.707 -7.552 1.00 92.31 80 TRP A C 1
ATOM 653 O O . TRP A 1 80 ? 12.071 14.498 -6.656 1.00 92.31 80 TRP A O 1
ATOM 663 N N . PRO A 1 81 ? 10.536 15.850 -7.576 1.00 87.38 81 PRO A N 1
ATOM 664 C CA . PRO A 1 81 ? 10.838 16.995 -6.707 1.00 87.38 81 PRO A CA 1
ATOM 665 C C . PRO A 1 81 ? 10.683 16.686 -5.208 1.00 87.38 81 PRO A C 1
ATOM 667 O O . PRO A 1 81 ? 11.227 17.383 -4.359 1.00 87.38 81 PRO A O 1
ATOM 670 N N . ASN A 1 82 ? 9.934 15.632 -4.868 1.00 81.81 82 ASN A N 1
ATOM 671 C CA . ASN A 1 82 ? 9.647 15.217 -3.496 1.00 81.81 82 ASN A CA 1
ATOM 672 C C . ASN A 1 82 ? 10.373 13.923 -3.092 1.00 81.81 82 ASN A C 1
ATOM 674 O O . ASN A 1 82 ? 9.940 13.249 -2.155 1.00 81.81 82 ASN A O 1
ATOM 678 N N . MET A 1 83 ? 11.457 13.546 -3.781 1.00 87.12 83 MET A N 1
ATOM 679 C CA . MET A 1 83 ? 12.203 12.321 -3.480 1.00 87.12 83 MET A CA 1
ATOM 680 C C . MET A 1 83 ? 12.991 12.448 -2.167 1.00 87.12 83 MET A C 1
ATOM 682 O O . MET A 1 83 ? 14.186 12.728 -2.151 1.00 87.12 83 MET A O 1
ATOM 686 N N . ALA A 1 84 ? 12.319 12.227 -1.039 1.00 90.38 84 ALA A N 1
ATOM 687 C CA . ALA A 1 84 ? 12.908 12.350 0.291 1.00 90.38 84 ALA A CA 1
ATOM 688 C C . ALA A 1 84 ? 12.649 11.088 1.136 1.00 90.38 84 ALA A C 1
ATOM 690 O O . ALA A 1 84 ? 11.776 11.109 2.008 1.00 90.38 84 ALA A O 1
ATOM 691 N N . PRO A 1 85 ? 13.438 10.00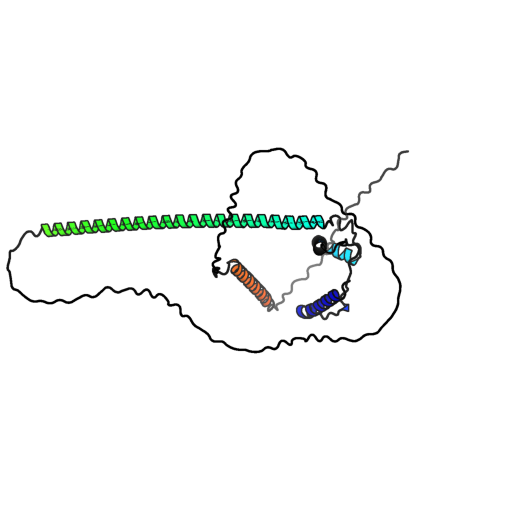7 0.961 1.00 91.94 85 PRO A N 1
ATOM 692 C CA . PRO A 1 85 ? 13.226 8.738 1.665 1.00 91.94 85 PRO A CA 1
ATOM 693 C C . PRO A 1 85 ? 13.099 8.859 3.198 1.00 91.94 85 PRO A C 1
ATOM 695 O O . PRO A 1 85 ? 12.181 8.262 3.765 1.00 91.94 85 PRO A O 1
ATOM 698 N N . PRO A 1 86 ? 13.908 9.681 3.910 1.00 93.06 86 PRO A N 1
ATOM 699 C CA . PRO A 1 86 ? 13.739 9.865 5.355 1.00 93.06 86 PRO A CA 1
ATOM 700 C C . PRO A 1 86 ? 12.420 10.542 5.748 1.00 93.06 86 PRO A C 1
ATOM 702 O O . PRO A 1 86 ? 11.906 10.326 6.847 1.00 93.06 86 PRO A O 1
ATOM 705 N N . LYS A 1 87 ? 11.874 11.406 4.884 1.00 94.06 87 LYS A N 1
ATOM 706 C CA . LYS A 1 87 ? 10.557 12.016 5.089 1.00 94.06 87 LYS A CA 1
ATOM 707 C C . LYS A 1 87 ? 9.469 10.972 4.847 1.00 94.06 87 LYS A C 1
ATOM 709 O O . LYS A 1 87 ? 8.689 10.729 5.756 1.00 94.06 87 LYS A O 1
ATOM 714 N N . THR A 1 88 ? 9.518 10.267 3.718 1.00 94.50 88 THR A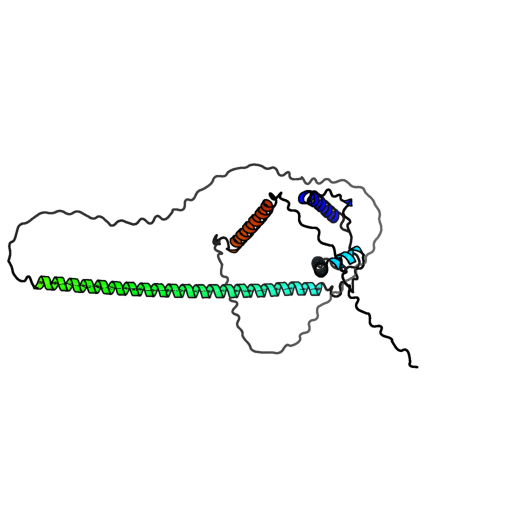 N 1
ATOM 715 C CA . THR A 1 88 ? 8.574 9.191 3.380 1.00 94.50 88 THR A CA 1
ATOM 716 C C . THR A 1 88 ? 8.503 8.129 4.472 1.00 94.50 88 THR A C 1
ATOM 718 O O . THR A 1 88 ? 7.415 7.732 4.870 1.00 94.50 88 THR A O 1
ATOM 721 N N . ARG A 1 89 ? 9.641 7.713 5.043 1.00 95.19 89 ARG A N 1
ATOM 722 C CA . ARG A 1 89 ? 9.656 6.766 6.168 1.00 95.19 89 ARG A CA 1
ATOM 723 C C . ARG A 1 89 ? 8.894 7.301 7.382 1.00 95.19 89 ARG A C 1
ATOM 725 O O . ARG A 1 89 ? 8.100 6.574 7.970 1.00 95.19 89 ARG A O 1
ATOM 732 N N . ARG A 1 90 ? 9.132 8.562 7.760 1.00 96.75 90 ARG A N 1
ATOM 733 C CA . ARG A 1 90 ? 8.412 9.210 8.868 1.00 96.75 90 ARG A CA 1
ATOM 734 C C . ARG A 1 90 ? 6.922 9.321 8.572 1.00 96.75 90 ARG A C 1
ATOM 736 O O . ARG A 1 90 ? 6.128 9.088 9.475 1.00 96.75 90 ARG A O 1
ATOM 743 N N . ASP A 1 91 ? 6.560 9.624 7.332 1.00 95.94 91 ASP A N 1
ATOM 744 C CA . ASP A 1 91 ? 5.168 9.751 6.905 1.00 95.94 91 ASP A CA 1
ATOM 745 C C . ASP A 1 91 ? 4.444 8.395 6.951 1.00 95.94 91 ASP A C 1
ATOM 747 O O . ASP A 1 91 ? 3.348 8.320 7.501 1.00 95.94 91 ASP A O 1
ATOM 751 N N . ILE A 1 92 ? 5.084 7.311 6.489 1.00 96.06 92 ILE A N 1
ATOM 752 C CA . ILE A 1 92 ? 4.562 5.937 6.602 1.00 96.06 92 ILE A CA 1
ATOM 753 C C . ILE A 1 92 ? 4.354 5.562 8.072 1.00 96.06 92 ILE A C 1
ATOM 755 O O . ILE A 1 92 ? 3.275 5.107 8.444 1.00 96.06 92 ILE A O 1
ATOM 759 N N . VAL A 1 93 ? 5.364 5.771 8.924 1.00 97.69 93 VAL A N 1
ATOM 760 C CA . VAL A 1 93 ? 5.264 5.452 10.359 1.00 97.69 93 VAL A CA 1
ATOM 761 C C . VAL A 1 93 ? 4.148 6.262 11.012 1.00 97.69 93 VAL A C 1
ATOM 763 O O . VAL A 1 93 ? 3.316 5.697 11.714 1.00 97.69 93 VAL A O 1
ATOM 766 N N . LYS A 1 94 ? 4.085 7.568 10.735 1.00 98.44 94 LYS A N 1
ATOM 767 C CA . LYS A 1 94 ? 3.027 8.443 11.243 1.00 98.44 94 LYS A CA 1
ATOM 768 C C . LYS A 1 94 ? 1.649 7.938 10.822 1.00 98.44 94 LYS A C 1
ATOM 770 O O . LYS A 1 94 ? 0.771 7.845 11.669 1.00 98.44 94 LYS A O 1
ATOM 775 N N . LEU A 1 95 ? 1.467 7.588 9.549 1.00 98.25 95 LEU A N 1
ATOM 776 C CA . LEU A 1 95 ? 0.202 7.060 9.042 1.00 98.25 95 LEU A CA 1
ATOM 777 C C . LEU A 1 95 ? -0.210 5.780 9.778 1.00 98.25 95 LEU A C 1
ATOM 779 O O . LEU A 1 95 ? -1.338 5.695 10.251 1.00 98.25 95 LEU A O 1
ATOM 783 N N . VAL A 1 96 ? 0.701 4.814 9.916 1.00 98.50 96 VAL A N 1
ATOM 784 C CA . VAL A 1 96 ? 0.426 3.552 10.623 1.00 98.50 96 VAL A CA 1
ATOM 785 C C . VAL A 1 96 ? 0.028 3.811 12.077 1.00 98.50 96 VAL A C 1
ATOM 787 O O . VAL A 1 96 ? -0.957 3.251 12.549 1.00 98.50 96 VAL A O 1
ATOM 790 N N . THR A 1 97 ? 0.741 4.698 12.774 1.00 98.56 97 THR A N 1
ATOM 791 C CA . THR A 1 97 ? 0.430 5.059 14.163 1.00 98.56 97 THR A CA 1
ATOM 792 C C . THR A 1 97 ? -0.914 5.779 14.300 1.00 98.56 97 THR A C 1
ATOM 794 O O . THR A 1 97 ? -1.641 5.536 15.261 1.00 98.56 97 THR A O 1
ATOM 797 N N . GLU A 1 98 ? -1.282 6.664 13.371 1.00 98.69 98 GLU A N 1
ATOM 798 C CA . GLU A 1 98 ? -2.600 7.312 13.415 1.00 98.69 98 GLU A CA 1
ATOM 799 C C . GLU A 1 98 ? -3.736 6.322 13.125 1.00 98.69 98 GLU A C 1
ATOM 801 O O . GLU A 1 98 ?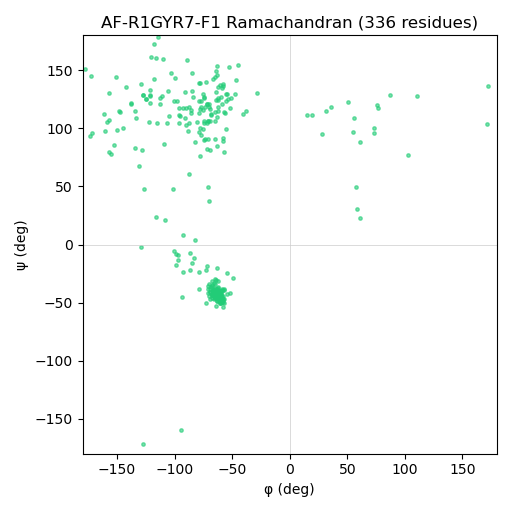 -4.734 6.322 13.848 1.00 98.69 98 GLU A O 1
ATOM 806 N N . LEU A 1 99 ? -3.560 5.415 12.158 1.00 98.69 99 LEU A N 1
ATOM 807 C CA . LEU A 1 99 ? -4.525 4.343 11.889 1.00 98.69 99 LEU A CA 1
ATOM 808 C C . LEU A 1 99 ? -4.700 3.420 13.100 1.00 98.69 99 LEU A C 1
ATOM 810 O O . LEU A 1 99 ? -5.817 3.023 13.425 1.00 98.69 99 LEU A O 1
ATOM 814 N N . GLU A 1 100 ? -3.619 3.100 13.810 1.00 98.56 100 GLU A N 1
ATOM 815 C CA . GLU A 1 100 ? -3.687 2.311 15.041 1.00 98.56 100 GLU A CA 1
ATOM 816 C C . GLU A 1 100 ? -4.545 3.002 16.111 1.00 98.56 100 GLU A C 1
ATOM 818 O O . GLU A 1 100 ? -5.409 2.363 16.721 1.00 98.56 100 GLU A O 1
ATOM 823 N N . LYS A 1 101 ? -4.344 4.310 16.323 1.00 98.56 101 LYS A N 1
ATOM 824 C CA . LYS A 1 101 ? -5.139 5.102 17.274 1.00 98.56 101 LYS A CA 1
ATOM 825 C C . LYS A 1 101 ? -6.612 5.137 16.882 1.00 98.56 101 LYS A C 1
ATOM 827 O O . LYS A 1 101 ? -7.472 4.982 17.750 1.00 98.56 101 LYS A O 1
ATOM 832 N N . GLU A 1 102 ? -6.903 5.321 15.598 1.00 98.50 102 GLU A N 1
ATOM 833 C CA . GLU A 1 102 ? -8.268 5.319 15.070 1.00 98.50 102 GLU A CA 1
ATOM 834 C C . GLU A 1 102 ? -8.953 3.973 15.325 1.00 98.50 102 GLU A C 1
ATOM 836 O O . GLU A 1 102 ? -10.013 3.923 15.953 1.00 98.50 102 GLU A O 1
ATOM 841 N N . GLN A 1 103 ? -8.295 2.870 14.968 1.00 98.44 103 GLN A N 1
ATOM 842 C CA . GLN A 1 103 ? -8.809 1.523 15.213 1.00 98.44 103 GLN A CA 1
ATOM 843 C C . GLN A 1 103 ? -8.971 1.222 16.712 1.00 98.44 103 GLN A C 1
ATOM 845 O O . GLN A 1 103 ? -9.914 0.542 17.122 1.00 98.44 103 GLN A O 1
ATOM 850 N N . ALA A 1 104 ? -8.061 1.703 17.564 1.00 98.25 104 ALA A N 1
ATOM 851 C CA . ALA A 1 104 ? -8.163 1.534 19.011 1.00 98.25 104 ALA A CA 1
ATOM 852 C C . ALA A 1 104 ? -9.368 2.290 19.586 1.00 98.25 104 ALA A C 1
ATOM 854 O O .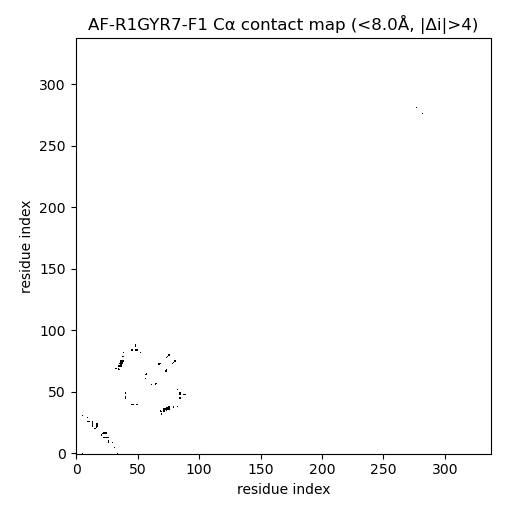 ALA A 1 104 ? -10.106 1.732 20.406 1.00 98.25 104 ALA A O 1
ATOM 855 N N . LYS A 1 105 ? -9.596 3.523 19.121 1.00 98.31 105 LYS A N 1
ATOM 856 C CA . LYS A 1 105 ? -10.763 4.328 19.483 1.00 98.31 105 LYS A CA 1
ATOM 857 C C . LYS A 1 105 ? -12.057 3.644 19.046 1.00 98.31 105 LYS A C 1
ATOM 859 O O . LYS A 1 105 ? -12.969 3.508 19.859 1.00 98.31 105 LYS A O 1
ATOM 864 N N . GLU A 1 106 ? -12.108 3.136 17.819 1.00 98.12 106 GLU A N 1
ATOM 865 C CA . GLU A 1 106 ? -13.276 2.417 17.311 1.00 98.12 106 GLU A CA 1
ATOM 866 C C . GLU A 1 106 ? -13.579 1.168 18.155 1.00 98.12 106 GLU A C 1
ATOM 868 O O . GLU A 1 106 ? -14.701 0.989 18.633 1.00 98.12 106 GLU A O 1
ATOM 873 N N . ARG A 1 107 ? -12.567 0.337 18.447 1.00 97.94 107 ARG A N 1
ATOM 874 C CA . ARG A 1 107 ? -12.726 -0.839 19.324 1.00 97.94 107 ARG A CA 1
ATOM 875 C C . ARG A 1 107 ? -13.215 -0.457 20.719 1.00 97.94 107 ARG A C 1
ATOM 877 O O . ARG A 1 107 ? -14.011 -1.186 21.316 1.00 97.94 107 ARG A O 1
ATOM 884 N N . PHE A 1 108 ? -12.734 0.657 21.264 1.00 98.06 108 PHE A N 1
ATOM 885 C CA . PHE A 1 108 ? -13.177 1.156 22.562 1.00 98.06 108 PHE A CA 1
ATOM 886 C C . PHE A 1 108 ? -14.653 1.577 22.532 1.00 98.06 108 PHE A C 1
ATOM 888 O O . PHE A 1 108 ? -15.430 1.158 23.394 1.00 98.06 108 PHE A O 1
ATOM 895 N N . GLU A 1 109 ? -15.066 2.338 21.520 1.00 97.81 109 GLU A N 1
ATOM 896 C CA . GLU A 1 109 ? -16.455 2.768 21.344 1.00 97.81 109 GLU A CA 1
ATOM 897 C C . GLU A 1 109 ? -17.400 1.581 21.117 1.00 97.81 109 GLU A C 1
ATOM 899 O O . GLU A 1 109 ? -18.469 1.519 21.729 1.00 97.81 109 GLU A O 1
ATOM 904 N N . GLN A 1 110 ? -16.986 0.585 20.329 1.00 97.06 110 GLN A N 1
ATOM 905 C CA . GLN A 1 110 ? -17.738 -0.657 20.137 1.00 97.06 110 GLN A CA 1
ATOM 906 C C . GLN A 1 110 ? -17.898 -1.439 21.450 1.00 97.06 110 GLN A C 1
ATOM 908 O O . GLN A 1 110 ? -19.000 -1.883 21.778 1.00 97.06 110 GLN A O 1
ATOM 913 N N . LYS A 1 111 ? -16.830 -1.575 22.251 1.00 97.31 111 LYS A N 1
ATOM 914 C CA . LYS A 1 111 ? -16.903 -2.210 23.581 1.00 97.31 111 LYS A CA 1
ATOM 915 C C . LYS A 1 111 ? -17.846 -1.455 24.517 1.00 97.31 111 LYS A C 1
ATOM 917 O O . LYS A 1 111 ? -18.615 -2.085 25.244 1.00 97.31 111 LYS A O 1
ATOM 922 N N . LYS A 1 112 ? -17.809 -0.120 24.492 1.00 97.38 112 LYS A N 1
ATOM 923 C CA . LYS A 1 112 ? -18.701 0.728 25.291 1.00 97.38 112 LYS A CA 1
ATOM 924 C C . LYS A 1 112 ? -20.165 0.519 24.891 1.00 97.38 112 LYS A C 1
ATOM 926 O O . LYS A 1 112 ? -20.979 0.233 25.765 1.00 97.38 112 LYS A O 1
ATOM 931 N N . ARG A 1 113 ? -20.472 0.554 23.590 1.00 96.81 113 ARG A N 1
ATOM 932 C CA . ARG A 1 113 ? -21.819 0.293 23.050 1.00 96.81 113 ARG A CA 1
ATOM 933 C C . ARG A 1 113 ? -22.343 -1.083 23.452 1.00 96.81 113 ARG A C 1
ATOM 935 O O . ARG A 1 113 ? -23.408 -1.164 24.050 1.00 96.81 113 ARG A O 1
ATOM 942 N N . ARG A 1 114 ? -21.552 -2.144 23.257 1.00 96.50 114 ARG A N 1
ATOM 943 C CA . ARG A 1 114 ? -21.926 -3.511 23.668 1.00 96.50 114 ARG A CA 1
ATOM 944 C C . ARG A 1 114 ? -22.201 -3.618 25.168 1.00 96.50 114 ARG A C 1
ATOM 946 O O . ARG A 1 114 ? -23.123 -4.312 25.584 1.00 96.50 114 ARG A O 1
ATOM 953 N N . LYS A 1 115 ? -21.412 -2.930 26.001 1.00 97.00 115 LYS A N 1
ATOM 954 C CA . LYS A 1 115 ? -21.631 -2.903 27.455 1.00 97.00 115 LYS A CA 1
ATOM 955 C C . LYS A 1 115 ? -22.928 -2.177 27.818 1.00 97.00 115 LYS A C 1
ATOM 957 O O . LYS A 1 115 ? -23.631 -2.629 28.715 1.00 97.00 115 LYS A O 1
ATOM 962 N N . GLU A 1 116 ? -23.241 -1.071 27.152 1.00 96.56 116 GLU A N 1
ATOM 963 C CA . GLU A 1 116 ? -24.492 -0.329 27.354 1.00 96.56 116 GLU A CA 1
ATOM 964 C C . GLU A 1 116 ? -25.715 -1.120 26.876 1.00 96.56 116 GLU A C 1
ATOM 966 O O . GLU A 1 116 ? -26.715 -1.175 27.586 1.00 96.56 116 GLU A O 1
ATOM 971 N N . GLU A 1 117 ? -25.629 -1.780 25.722 1.00 95.94 117 GLU A N 1
ATOM 972 C CA . GLU A 1 117 ? -26.675 -2.668 25.200 1.00 95.94 117 GLU A CA 1
ATOM 973 C C . GLU A 1 117 ? -26.926 -3.846 26.140 1.00 95.94 117 GLU A C 1
ATOM 975 O O . GLU A 1 117 ? -28.073 -4.124 26.482 1.00 95.94 117 GLU A O 1
ATOM 980 N N . ARG A 1 118 ? -25.860 -4.482 26.638 1.00 95.44 118 ARG A N 1
ATOM 981 C CA . ARG A 1 118 ? -25.977 -5.569 27.612 1.00 95.44 118 ARG A CA 1
ATOM 982 C C . ARG A 1 118 ? -26.619 -5.102 28.920 1.00 95.44 118 ARG A C 1
ATOM 984 O O . ARG A 1 118 ? -27.495 -5.789 29.427 1.00 95.44 118 ARG A O 1
ATOM 991 N N . LYS A 1 119 ? -26.235 -3.931 29.442 1.00 95.81 119 L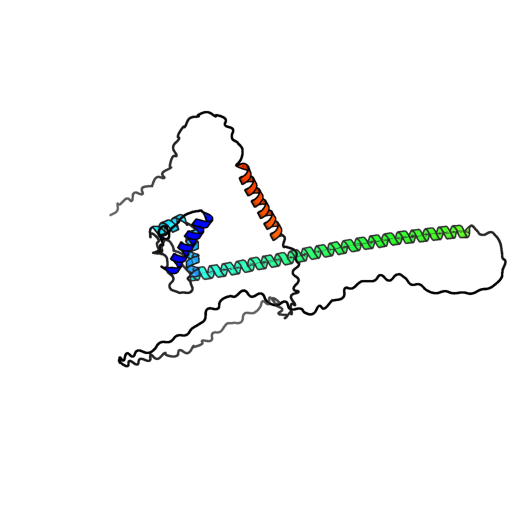YS A N 1
ATOM 992 C CA . LYS A 1 119 ? -26.870 -3.358 30.641 1.00 95.81 119 LYS A CA 1
ATOM 993 C C . LYS A 1 119 ? -28.360 -3.095 30.429 1.00 95.81 119 LYS A C 1
ATOM 995 O O . LYS A 1 119 ? -29.160 -3.452 31.282 1.00 95.81 119 LYS A O 1
ATOM 1000 N N . LYS A 1 120 ? -28.737 -2.518 29.283 1.00 95.06 120 LYS A N 1
ATOM 1001 C CA . LYS A 1 120 ? -30.149 -2.293 28.940 1.00 95.06 120 LYS A CA 1
ATOM 1002 C C . LYS A 1 120 ? -30.919 -3.608 28.838 1.00 95.06 120 LYS A C 1
ATOM 1004 O O . LYS A 1 120 ? -32.027 -3.683 29.352 1.00 95.06 120 LYS A O 1
ATOM 1009 N N . ALA A 1 121 ? -30.333 -4.637 28.224 1.00 94.25 121 ALA A N 1
ATOM 1010 C CA . ALA A 1 121 ? -30.940 -5.963 28.149 1.00 94.25 121 ALA A CA 1
ATOM 1011 C C . ALA A 1 121 ? -31.156 -6.565 29.551 1.00 94.25 121 ALA A C 1
ATOM 1013 O O . ALA A 1 121 ? -32.268 -6.989 29.863 1.00 94.25 121 ALA A O 1
ATOM 1014 N N . GLU A 1 122 ? -30.137 -6.515 30.417 1.00 95.06 122 GLU A N 1
ATOM 1015 C CA . GLU A 1 122 ? -30.217 -6.980 31.811 1.00 95.06 122 GLU A CA 1
ATOM 1016 C C . GLU A 1 122 ? -31.295 -6.216 32.610 1.00 95.06 122 GLU A C 1
ATOM 1018 O O . GLU A 1 122 ? -32.082 -6.834 33.326 1.00 95.06 122 GLU A O 1
ATOM 1023 N N . GLU A 1 123 ? -31.400 -4.891 32.452 1.00 93.50 123 GLU A N 1
ATOM 1024 C CA . GLU A 1 123 ? -32.448 -4.072 33.084 1.00 93.50 123 GLU A CA 1
ATOM 1025 C C . GLU A 1 123 ? -33.854 -4.426 32.573 1.00 93.50 123 GLU A C 1
ATOM 1027 O O . GLU A 1 123 ? -34.787 -4.557 33.369 1.00 93.50 123 GLU A O 1
ATOM 1032 N N . THR A 1 124 ? -34.025 -4.621 31.259 1.00 93.06 124 THR A N 1
ATOM 1033 C CA . THR A 1 124 ? -35.319 -5.034 30.690 1.00 93.06 124 THR A CA 1
ATOM 1034 C C . THR A 1 124 ? -35.732 -6.431 31.146 1.00 93.06 124 THR A C 1
ATOM 1036 O O . THR A 1 124 ? -36.902 -6.649 31.457 1.00 93.06 124 THR A O 1
ATOM 1039 N N . GLU A 1 125 ? -34.781 -7.361 31.256 1.00 93.25 125 GLU A N 1
ATOM 1040 C CA . GLU A 1 125 ? -35.035 -8.715 31.745 1.00 93.25 125 GLU A CA 1
ATOM 1041 C C . GLU A 1 125 ? -35.407 -8.705 33.234 1.00 93.25 125 GLU A C 1
ATOM 1043 O O . GLU A 1 125 ? -36.372 -9.356 33.636 1.00 93.25 125 GLU A O 1
ATOM 1048 N N . ALA A 1 126 ? -34.696 -7.923 34.054 1.00 92.69 126 ALA A N 1
ATOM 1049 C CA . ALA A 1 126 ? -35.009 -7.767 35.472 1.00 92.69 126 ALA A CA 1
ATOM 1050 C C . ALA A 1 126 ? -36.408 -7.170 35.687 1.00 92.69 126 ALA A C 1
ATOM 1052 O O . ALA A 1 126 ? -37.158 -7.651 36.537 1.00 92.69 126 ALA A O 1
ATOM 1053 N N . LYS A 1 127 ? -36.789 -6.167 34.886 1.00 93.00 127 LYS A N 1
ATOM 1054 C CA . LYS A 1 127 ? -38.125 -5.568 34.954 1.00 93.00 127 LYS A CA 1
ATOM 1055 C C . LYS A 1 127 ? -39.217 -6.561 34.547 1.00 93.00 127 LYS A C 1
ATOM 1057 O O . LYS A 1 127 ? -40.208 -6.684 35.256 1.00 93.00 127 LYS A O 1
ATOM 1062 N N . SER A 1 128 ? -39.005 -7.317 33.467 1.00 92.31 128 SER A N 1
ATOM 1063 C CA . SER A 1 128 ? -39.936 -8.371 33.039 1.00 92.31 128 SER A CA 1
ATOM 1064 C C . SER A 1 128 ? -40.123 -9.447 34.113 1.00 92.31 128 SER A C 1
ATOM 1066 O O . SER A 1 128 ? -41.241 -9.910 34.321 1.00 92.31 128 SER A O 1
ATOM 1068 N N . LYS A 1 129 ? -39.043 -9.846 34.800 1.00 93.12 129 LYS A N 1
ATOM 1069 C CA . LYS A 1 129 ? -39.099 -10.819 35.902 1.00 93.12 129 LYS A CA 1
ATOM 1070 C C . LYS A 1 129 ? -39.874 -10.285 37.106 1.00 93.12 129 LYS A C 1
ATOM 1072 O O . LYS A 1 129 ? -40.637 -11.035 37.704 1.00 93.12 129 LYS A O 1
ATOM 1077 N N . LEU A 1 130 ? -39.704 -9.005 37.442 1.00 92.62 130 LEU A N 1
ATOM 1078 C CA . LEU A 1 130 ? -40.456 -8.367 38.525 1.00 92.62 130 LEU A CA 1
ATOM 1079 C C . LEU A 1 130 ? -41.954 -8.292 38.197 1.00 92.62 130 LEU A C 1
ATOM 1081 O O . LEU A 1 130 ? -42.774 -8.686 39.018 1.00 92.62 130 LEU A O 1
ATOM 1085 N N . GLU A 1 131 ? -42.307 -7.869 36.980 1.00 91.00 131 GLU A N 1
ATOM 1086 C CA . GLU A 1 131 ? -43.703 -7.832 36.517 1.00 91.00 131 GLU A CA 1
ATOM 1087 C C . GLU A 1 131 ? -44.333 -9.239 36.486 1.00 91.00 131 GLU A C 1
ATOM 1089 O O . GLU A 1 131 ? -45.509 -9.411 36.801 1.00 91.00 131 GLU A O 1
ATOM 1094 N N . GLU A 1 132 ? -43.570 -10.276 36.126 1.00 92.94 132 GLU A N 1
ATOM 1095 C CA . GLU A 1 132 ? -44.030 -11.667 36.203 1.00 92.94 132 GLU A CA 1
ATOM 1096 C C . GLU A 1 132 ? -44.249 -12.138 37.645 1.00 92.94 132 GLU A C 1
ATOM 1098 O O . GLU A 1 132 ? -45.259 -12.791 37.920 1.00 92.94 132 GLU A O 1
ATOM 1103 N N . GLN A 1 133 ? -43.353 -11.775 38.564 1.00 90.81 133 GLN A N 1
ATOM 1104 C CA . GLN A 1 133 ? -43.502 -12.092 39.980 1.00 90.81 133 GLN A CA 1
ATOM 1105 C C . GLN A 1 133 ? -44.745 -11.418 40.582 1.00 90.81 133 GLN A C 1
ATOM 1107 O O . GLN A 1 133 ? -45.523 -12.091 41.256 1.00 90.81 133 GLN A O 1
ATOM 1112 N N . GLU A 1 134 ? -44.985 -10.136 40.289 1.00 93.12 134 GLU A N 1
ATOM 1113 C CA . GLU A 1 134 ? -46.177 -9.419 40.764 1.00 93.12 134 GLU A CA 1
ATOM 1114 C C . GLU A 1 134 ? -47.479 -10.071 40.271 1.00 93.12 134 GLU A C 1
ATOM 1116 O O . GLU A 1 134 ? -48.402 -10.268 41.065 1.00 93.12 134 GLU A O 1
ATOM 1121 N N . ARG A 1 135 ? -47.548 -10.499 38.999 1.00 94.00 135 ARG A N 1
ATOM 1122 C CA . ARG A 1 135 ? -48.724 -11.231 38.483 1.00 94.00 135 ARG A CA 1
ATOM 1123 C C . ARG A 1 135 ? -48.960 -12.554 39.211 1.00 94.00 135 ARG A C 1
ATOM 1125 O O . ARG A 1 135 ? -50.109 -12.916 39.457 1.00 94.00 135 ARG A O 1
ATOM 1132 N N . LEU A 1 136 ? -47.895 -13.299 39.517 1.00 92.38 136 LEU A N 1
ATOM 1133 C CA . LEU A 1 136 ? -48.000 -14.572 40.236 1.00 92.38 136 LEU A CA 1
ATOM 1134 C C . LEU A 1 136 ? -48.485 -14.361 41.675 1.00 92.38 136 LEU A C 1
ATOM 1136 O O . LEU A 1 136 ? -49.332 -15.115 42.150 1.00 92.38 136 LEU A O 1
ATOM 1140 N N . GLU A 1 137 ? -47.992 -13.324 42.352 1.00 92.81 137 GLU A N 1
ATOM 1141 C CA . GLU A 1 137 ? -48.441 -12.961 43.700 1.00 92.81 137 GLU A CA 1
ATOM 1142 C C . GLU A 1 137 ? -49.913 -12.516 43.718 1.00 92.81 137 GLU A C 1
ATOM 1144 O O . GLU A 1 137 ? -50.665 -12.891 44.621 1.00 92.81 137 GLU A O 1
ATOM 1149 N N . GLU A 1 138 ? -50.359 -11.760 42.711 1.00 93.31 138 GLU A N 1
ATOM 1150 C CA . GLU A 1 138 ? -51.766 -11.369 42.567 1.00 93.31 138 GLU A CA 1
ATOM 1151 C C . GLU A 1 138 ? -52.674 -12.586 42.322 1.00 93.31 138 GLU A C 1
ATOM 1153 O O . GLU A 1 138 ? -53.722 -12.720 42.961 1.00 93.31 138 GLU A O 1
ATOM 1158 N N . GLN A 1 139 ? -52.243 -13.522 41.470 1.00 91.38 139 GLN A N 1
ATOM 1159 C CA . GLN A 1 139 ? -52.979 -14.759 41.208 1.00 91.38 139 GLN A CA 1
ATOM 1160 C C . GLN A 1 139 ? -53.112 -15.631 42.467 1.00 91.38 139 GLN A C 1
ATOM 1162 O O . GLN A 1 139 ? -54.202 -16.128 42.753 1.00 91.38 139 GLN A O 1
ATOM 1167 N N . GLN A 1 140 ? -52.043 -15.761 43.261 1.00 92.81 140 GLN A N 1
ATOM 1168 C CA . GLN A 1 140 ? -52.075 -16.503 44.527 1.00 92.81 140 GLN A CA 1
ATOM 1169 C C . GLN A 1 140 ? -53.036 -15.884 45.548 1.00 92.81 140 GLN A C 1
ATOM 1171 O O . GLN A 1 140 ? -53.780 -16.611 46.207 1.00 92.81 140 GLN A O 1
ATOM 1176 N N . LYS A 1 141 ? -53.067 -14.549 45.664 1.00 93.81 141 LYS A N 1
ATOM 1177 C CA . LYS A 1 141 ? -54.013 -13.858 46.558 1.00 93.81 141 LYS A CA 1
ATOM 1178 C C . LYS A 1 141 ? -55.465 -14.110 46.164 1.00 93.81 141 LYS A C 1
ATOM 1180 O O . LYS A 1 141 ? -56.305 -14.306 47.041 1.00 93.81 141 LYS A O 1
ATOM 1185 N N . LEU A 1 142 ? -55.763 -14.120 44.865 1.00 90.69 142 LEU A N 1
ATOM 1186 C CA . LEU A 1 142 ? -57.113 -14.386 44.374 1.00 90.69 142 LEU A CA 1
ATOM 1187 C C . LEU A 1 142 ? -57.553 -15.827 44.679 1.00 90.69 142 LEU A C 1
ATOM 1189 O O . LEU A 1 142 ? -58.674 -16.041 45.137 1.00 90.69 142 LEU A O 1
ATOM 1193 N N . GLU A 1 143 ? -56.667 -16.807 44.481 1.00 91.12 143 GLU A N 1
ATOM 1194 C CA . GLU A 1 143 ? -56.932 -18.208 44.838 1.00 91.12 143 GLU A CA 1
ATOM 1195 C C . GLU A 1 143 ? -57.127 -18.397 46.350 1.00 91.12 143 GLU A C 1
ATOM 1197 O O . GLU A 1 143 ? -58.009 -19.142 46.781 1.00 91.12 143 GLU A O 1
ATOM 1202 N N . GLU A 1 144 ? -56.338 -17.709 47.180 1.00 92.31 144 GLU A N 1
ATOM 1203 C CA . GLU A 1 144 ? -56.501 -17.750 48.634 1.00 92.31 144 GLU A CA 1
ATOM 1204 C C . GLU A 1 144 ? -57.839 -17.146 49.079 1.00 92.31 144 GLU A C 1
ATOM 1206 O O . GLU A 1 144 ? -58.526 -17.728 49.923 1.00 92.31 144 GLU A O 1
ATOM 1211 N N . GLN A 1 145 ? -58.246 -16.026 48.477 1.00 90.81 145 GLN A N 1
ATOM 1212 C CA . GLN A 1 145 ? -59.539 -15.404 48.748 1.00 90.81 145 GLN A CA 1
ATOM 1213 C C . GLN A 1 145 ? -60.704 -16.328 48.370 1.00 90.81 145 GLN A C 1
ATOM 1215 O O . GLN A 1 145 ? -61.622 -16.506 49.170 1.00 90.81 145 GLN A O 1
ATOM 1220 N N . GLN A 1 146 ? -60.640 -16.975 47.201 1.00 91.50 146 GLN A N 1
ATOM 1221 C CA . GLN A 1 146 ? -61.645 -17.956 46.775 1.00 91.50 146 GLN A CA 1
ATOM 1222 C C . GLN A 1 146 ? -61.724 -19.152 47.731 1.00 91.50 146 GLN A C 1
ATOM 1224 O O . GLN A 1 146 ? -62.819 -19.583 48.090 1.00 91.50 146 GLN A O 1
ATOM 1229 N N . ARG A 1 147 ? -60.576 -19.662 48.200 1.00 92.12 147 ARG A N 1
ATOM 1230 C CA . ARG A 1 147 ? -60.530 -20.735 49.205 1.00 92.12 147 ARG A CA 1
ATOM 1231 C C . ARG A 1 147 ? -61.201 -20.342 50.521 1.00 92.12 147 ARG A C 1
ATOM 1233 O O . ARG A 1 147 ? -61.888 -21.166 51.119 1.00 92.12 147 ARG A O 1
ATOM 1240 N N . LEU A 1 148 ? -60.980 -19.116 50.993 1.00 89.94 148 LEU A N 1
ATOM 1241 C CA . LEU A 1 148 ? -61.597 -18.610 52.223 1.00 89.94 148 LEU A CA 1
ATOM 1242 C C . LEU A 1 148 ? -63.115 -18.457 52.074 1.00 89.94 148 LEU A C 1
ATOM 1244 O O . LEU A 1 148 ? -63.850 -18.868 52.971 1.00 89.94 148 LEU A O 1
ATOM 1248 N N . GLU A 1 149 ? -63.592 -17.927 50.945 1.00 88.44 149 GLU A N 1
ATOM 1249 C CA . GLU A 1 149 ? -65.031 -17.856 50.648 1.00 88.44 149 GLU A CA 1
ATOM 1250 C C . GLU A 1 149 ? -65.672 -19.247 50.554 1.00 88.44 149 GLU A C 1
ATOM 1252 O O . GLU A 1 149 ? -66.766 -19.469 51.078 1.00 88.44 149 GLU A O 1
ATOM 1257 N N . GLU A 1 150 ? -64.996 -20.211 49.926 1.00 88.00 150 GLU A N 1
ATOM 1258 C CA . GLU A 1 150 ? -65.471 -21.594 49.863 1.00 88.00 150 GLU A CA 1
ATOM 1259 C C . GLU A 1 150 ? -65.566 -22.220 51.261 1.00 88.00 150 GLU A C 1
ATOM 1261 O O . GLU A 1 150 ? -66.569 -22.859 51.590 1.00 88.00 150 GLU A O 1
ATOM 1266 N N . GLN A 1 151 ? -64.565 -21.989 52.112 1.00 84.25 151 GLN A N 1
ATOM 1267 C CA . GLN A 1 151 ? -64.561 -22.481 53.487 1.00 84.25 151 GLN A CA 1
ATOM 1268 C C . GLN A 1 151 ? -65.693 -21.861 54.322 1.00 84.25 151 GLN A C 1
ATOM 1270 O O . GLN A 1 151 ? -66.373 -22.586 55.048 1.00 84.25 151 GLN A O 1
ATOM 1275 N N . GLN A 1 152 ? -65.960 -20.561 54.161 1.00 84.19 152 GLN A N 1
ATOM 1276 C CA . GLN A 1 152 ? -67.102 -19.897 54.801 1.00 84.19 152 GLN A CA 1
ATOM 1277 C C . GLN A 1 152 ? -68.444 -20.470 54.327 1.00 84.19 152 GLN A C 1
ATOM 1279 O O . GLN A 1 152 ? -69.308 -20.758 55.155 1.00 84.19 152 GLN A O 1
ATOM 1284 N N . ARG A 1 153 ? -68.614 -20.729 53.021 1.00 84.25 153 ARG A N 1
ATOM 1285 C CA . ARG A 1 153 ? -69.824 -21.392 52.493 1.00 84.25 153 ARG A CA 1
ATOM 1286 C C . ARG A 1 153 ? -70.048 -22.778 53.098 1.00 84.25 153 ARG A C 1
ATOM 1288 O O . ARG A 1 153 ? -71.193 -23.151 53.358 1.00 84.25 153 ARG A O 1
ATOM 1295 N N . LEU A 1 154 ? -68.981 -23.552 53.294 1.00 79.56 154 LEU A N 1
ATOM 1296 C CA . LEU A 1 154 ? -69.064 -24.879 53.910 1.00 79.56 154 LEU A CA 1
ATOM 1297 C C . LEU A 1 154 ? -69.422 -24.794 55.403 1.00 79.56 154 LEU A C 1
ATOM 1299 O O . LEU A 1 154 ? -70.228 -25.594 55.879 1.00 79.56 154 LEU A O 1
ATOM 1303 N N . GLU A 1 155 ? -68.892 -23.813 56.138 1.00 77.00 155 GLU A N 1
ATOM 1304 C CA . GLU A 1 155 ? -69.271 -23.572 57.539 1.00 77.00 155 GLU A CA 1
ATOM 1305 C C . GLU A 1 155 ? -70.728 -23.105 57.685 1.00 77.00 155 GLU A C 1
ATOM 1307 O O . GLU A 1 155 ? -71.435 -23.580 58.577 1.00 77.00 155 GLU A O 1
ATOM 1312 N N . GLU A 1 156 ? -71.228 -22.251 56.788 1.00 74.69 156 GLU A N 1
ATOM 1313 C CA . GLU A 1 156 ? -72.645 -21.858 56.760 1.00 74.69 156 GLU A CA 1
ATOM 1314 C C . GLU A 1 156 ? -73.577 -23.050 56.481 1.00 74.69 156 GLU A C 1
ATOM 1316 O O . GLU A 1 156 ? -74.640 -23.177 57.101 1.00 74.69 156 GLU A O 1
ATOM 1321 N N . GLN A 1 157 ? -73.169 -23.976 55.605 1.00 67.94 157 GLN A N 1
ATOM 1322 C CA . GLN A 1 157 ? -73.895 -25.234 55.402 1.00 67.94 157 GLN A CA 1
ATOM 1323 C C . GLN A 1 157 ? -73.880 -26.109 56.664 1.00 67.94 157 GLN A C 1
ATOM 1325 O O . GLN A 1 157 ? -74.916 -26.648 57.047 1.00 67.94 157 GLN A O 1
ATOM 1330 N N . HIS A 1 158 ? -72.755 -26.195 57.374 1.00 59.97 158 HIS A N 1
ATOM 1331 C CA . HIS A 1 158 ? -72.647 -27.017 58.582 1.00 59.97 158 HIS A CA 1
ATOM 1332 C C . HIS A 1 158 ? -73.388 -26.422 59.802 1.00 59.97 158 HIS A C 1
ATOM 1334 O O . HIS A 1 158 ? -73.765 -27.154 60.719 1.00 59.97 158 HIS A O 1
ATOM 1340 N N . ASN A 1 159 ? -73.647 -25.111 59.823 1.00 60.09 159 ASN A N 1
ATOM 1341 C CA . ASN A 1 159 ? -74.400 -24.442 60.892 1.00 60.09 159 ASN A CA 1
ATOM 1342 C C . ASN A 1 159 ? -75.934 -24.464 60.675 1.00 60.09 159 ASN A C 1
ATOM 1344 O O . ASN A 1 159 ? -76.693 -24.099 61.572 1.00 60.09 159 ASN A O 1
ATOM 1348 N N . SER A 1 160 ? -76.409 -24.925 59.509 1.00 52.28 160 SER A N 1
ATOM 1349 C CA . SER A 1 160 ? -77.840 -25.113 59.203 1.00 52.28 160 SER A CA 1
ATOM 1350 C C . SER A 1 160 ? -78.336 -26.562 59.368 1.00 52.28 160 SER A C 1
ATOM 1352 O O . SER A 1 160 ? -79.545 -26.790 59.412 1.00 52.28 160 SER A O 1
ATOM 1354 N N . GLU A 1 161 ? -77.441 -27.529 59.601 1.00 48.19 161 GLU A N 1
ATOM 1355 C CA . GLU A 1 161 ? -77.768 -28.924 59.952 1.00 48.19 161 GLU A CA 1
ATOM 1356 C C . GLU A 1 161 ? -77.610 -29.216 61.456 1.00 48.19 161 GLU A C 1
ATOM 1358 O O . GLU A 1 161 ? -77.051 -30.219 61.893 1.00 48.19 161 GLU A O 1
ATOM 1363 N N . GLY A 1 162 ? -78.162 -28.351 62.302 1.00 44.38 162 GLY A N 1
ATOM 1364 C CA . GLY A 1 162 ? -78.349 -28.634 63.722 1.00 44.38 162 GLY A CA 1
ATOM 1365 C C . GLY A 1 162 ? -79.667 -29.353 64.017 1.00 44.38 162 GLY A C 1
ATOM 1366 O O . GLY A 1 162 ? -80.469 -28.784 64.745 1.00 44.38 162 GLY A O 1
ATOM 1367 N N . GLN A 1 163 ? -79.927 -30.560 63.482 1.00 42.25 163 GLN A N 1
ATOM 1368 C CA . GLN A 1 163 ? -80.937 -31.495 64.037 1.00 42.25 163 GLN A CA 1
ATOM 1369 C C . GLN A 1 163 ? -80.945 -32.886 63.353 1.00 42.25 163 GLN A C 1
ATOM 1371 O O . GLN A 1 163 ? -81.702 -33.114 62.414 1.00 42.25 163 GLN A O 1
ATOM 1376 N N . LYS A 1 164 ? -80.199 -33.866 63.896 1.00 39.50 164 LYS A N 1
ATOM 1377 C CA . LYS A 1 164 ? -80.744 -35.153 64.404 1.00 39.50 164 LYS A CA 1
ATOM 1378 C C . LYS A 1 164 ? -79.671 -36.183 64.803 1.00 39.50 164 LYS A C 1
ATOM 1380 O O . LYS A 1 164 ? -78.798 -36.547 64.029 1.00 39.50 164 LYS A O 1
ATOM 1385 N N . SER A 1 165 ? -79.961 -36.791 65.957 1.00 37.41 165 SER A N 1
ATOM 1386 C CA . SER A 1 165 ? -79.661 -38.160 66.419 1.00 37.41 165 SER A CA 1
ATOM 1387 C C . SER A 1 165 ? -78.324 -38.479 67.109 1.00 37.41 165 SER A C 1
ATOM 1389 O O . SER A 1 165 ? -77.239 -38.167 66.638 1.00 37.41 165 SER A O 1
ATOM 1391 N N . GLN A 1 166 ? -78.482 -39.116 68.278 1.00 38.34 166 GLN A N 1
ATOM 1392 C CA . GLN A 1 166 ? -77.453 -39.642 69.175 1.00 38.34 166 GLN A CA 1
ATOM 1393 C C . GLN A 1 166 ? -77.158 -41.161 68.924 1.00 38.34 166 GLN A C 1
ATOM 1395 O O . GLN A 1 166 ? -77.448 -41.626 67.825 1.00 38.34 166 GLN A O 1
ATOM 1400 N N . PRO A 1 167 ? -76.568 -41.966 69.856 1.00 53.75 167 PRO A N 1
ATOM 1401 C CA . PRO A 1 167 ? -75.312 -42.673 69.589 1.00 53.75 167 PRO A CA 1
ATOM 1402 C C . PRO A 1 167 ? -75.432 -44.210 69.707 1.00 53.75 167 PRO A C 1
ATOM 1404 O O . PRO A 1 167 ? -76.294 -44.724 70.405 1.00 53.75 167 PRO A O 1
ATOM 1407 N N . THR A 1 168 ? -74.499 -44.973 69.131 1.00 35.41 168 THR A N 1
ATOM 1408 C CA . THR A 1 168 ? -74.298 -46.394 69.499 1.00 35.41 168 THR A CA 1
ATOM 1409 C C . THR A 1 168 ? -72.881 -46.857 69.153 1.00 35.41 168 THR A C 1
ATOM 1411 O O . THR A 1 168 ? -72.412 -46.669 68.035 1.00 35.41 168 THR A O 1
ATOM 1414 N N . THR A 1 169 ? -72.216 -47.482 70.124 1.00 40.38 169 THR A N 1
ATOM 1415 C CA . THR A 1 169 ? -70.935 -48.221 70.053 1.00 40.38 169 THR A CA 1
ATOM 1416 C C . THR A 1 169 ? -71.199 -49.717 70.357 1.00 40.38 169 THR A C 1
ATOM 1418 O O . THR A 1 169 ? -72.300 -50.023 70.817 1.00 40.38 169 THR A O 1
ATOM 1421 N N . PRO A 1 170 ? -70.212 -50.648 70.345 1.00 67.12 170 PRO A N 1
ATOM 1422 C CA . PRO A 1 170 ? -69.184 -51.059 69.353 1.00 67.12 170 PRO A CA 1
ATOM 1423 C C . PRO A 1 170 ? -69.240 -52.618 69.114 1.00 67.12 170 PRO A C 1
ATOM 1425 O O . PRO A 1 170 ? -70.192 -53.221 69.614 1.00 67.12 170 PRO A O 1
ATOM 1428 N N . PRO A 1 171 ? -68.327 -53.333 68.381 1.00 52.25 171 PRO A N 1
ATOM 1429 C CA . PRO A 1 171 ? -66.966 -53.729 68.857 1.00 52.25 171 PRO A CA 1
ATOM 1430 C C . PRO A 1 171 ? -65.876 -53.871 67.734 1.00 52.25 171 PRO A C 1
ATOM 1432 O O . PRO A 1 171 ? -66.178 -54.097 66.573 1.00 52.25 171 PRO A O 1
ATOM 1435 N N . ARG A 1 172 ? -64.597 -53.519 67.965 1.00 35.22 172 ARG A N 1
ATOM 1436 C CA . ARG A 1 172 ? -63.411 -54.315 68.403 1.00 35.22 172 ARG A CA 1
ATOM 1437 C C . ARG A 1 172 ? -62.710 -55.238 67.356 1.00 35.22 172 ARG A C 1
ATOM 1439 O O . ARG A 1 172 ? -63.249 -56.266 66.978 1.00 35.22 172 ARG A O 1
ATOM 1446 N N . LEU A 1 173 ? -61.412 -54.923 67.140 1.00 42.28 173 LEU A N 1
ATOM 1447 C CA . LEU A 1 173 ? -60.230 -55.707 66.679 1.00 42.28 173 LEU A CA 1
ATOM 1448 C C . LEU A 1 173 ? -60.067 -56.074 65.184 1.00 42.28 173 LEU A C 1
ATOM 1450 O O . LEU A 1 173 ? -60.762 -56.932 64.662 1.00 42.28 173 LEU A O 1
ATOM 1454 N N . THR A 1 174 ? -58.996 -55.580 64.542 1.00 39.47 174 THR A N 1
ATOM 1455 C CA . THR A 1 174 ? -57.715 -56.306 64.333 1.00 39.47 174 THR A CA 1
ATOM 1456 C C . THR A 1 174 ? -56.675 -55.434 63.596 1.00 39.47 174 THR A C 1
ATOM 1458 O O . THR A 1 174 ? -57.015 -54.510 62.866 1.00 39.47 174 THR A O 1
ATOM 1461 N N . SER A 1 175 ? -55.395 -55.710 63.872 1.00 48.66 175 SER A N 1
ATOM 1462 C CA . SER A 1 175 ? -54.157 -55.274 63.192 1.00 48.66 175 SER A CA 1
ATOM 1463 C C . SER A 1 175 ? -54.247 -55.370 61.654 1.00 48.66 175 SER A C 1
ATOM 1465 O O . SER A 1 175 ? -55.054 -56.140 61.161 1.00 48.66 175 SER A O 1
ATOM 1467 N N . HIS A 1 176 ? -53.512 -54.611 60.828 1.00 39.19 176 HIS A N 1
ATOM 1468 C CA . HIS A 1 176 ? -52.107 -54.840 60.441 1.00 39.19 176 HIS A CA 1
ATOM 1469 C C . HIS A 1 176 ? -51.546 -53.652 59.609 1.00 39.19 176 HIS A C 1
ATOM 1471 O O . HIS A 1 176 ? -52.254 -53.081 58.784 1.00 39.19 176 HIS A O 1
ATOM 1477 N N . LEU A 1 177 ? -50.254 -53.328 59.790 1.00 50.25 177 LEU A N 1
ATOM 1478 C CA . LEU A 1 177 ? -49.421 -52.509 58.879 1.00 50.25 177 LEU A CA 1
ATOM 1479 C C . LEU A 1 177 ? -49.248 -53.191 57.496 1.00 50.25 177 LEU A C 1
ATOM 1481 O O . LEU A 1 177 ? -49.250 -54.422 57.445 1.00 50.25 177 LEU A O 1
ATOM 1485 N N . PRO A 1 178 ? -49.016 -52.440 56.392 1.00 52.16 178 PRO A N 1
ATOM 1486 C CA . PRO A 1 178 ? -47.644 -52.175 55.895 1.00 52.16 178 PRO A CA 1
ATOM 1487 C C . PRO A 1 178 ? -47.460 -50.734 55.345 1.00 52.16 178 PRO A C 1
ATOM 1489 O O . PRO A 1 178 ? -48.351 -50.152 54.749 1.00 52.16 178 PRO A O 1
ATOM 1492 N N . ARG A 1 179 ? -46.368 -50.029 55.665 1.00 42.53 179 ARG A N 1
ATOM 1493 C CA . ARG A 1 179 ? -45.047 -50.013 54.989 1.00 42.53 179 ARG A CA 1
ATOM 1494 C C . ARG A 1 179 ? -45.014 -49.278 53.627 1.00 42.53 179 ARG A C 1
ATOM 1496 O O . ARG A 1 179 ? -45.241 -49.870 52.583 1.00 42.53 179 ARG A O 1
ATOM 1503 N N . SER A 1 180 ? -44.605 -48.006 53.695 1.00 47.16 180 SER A N 1
ATOM 1504 C CA . SER A 1 180 ? -43.615 -47.298 52.850 1.00 47.16 180 SER A CA 1
ATOM 1505 C C . SER A 1 180 ? -43.447 -47.699 51.370 1.00 47.16 180 SER A C 1
ATOM 1507 O O . SER A 1 180 ? -42.864 -48.744 51.083 1.00 47.16 180 SER A O 1
ATOM 1509 N N . ARG A 1 181 ? -43.785 -46.766 50.459 1.00 47.69 181 ARG A N 1
ATOM 1510 C CA . ARG A 1 181 ? -43.116 -46.476 49.163 1.00 47.69 181 ARG A CA 1
ATOM 1511 C C . ARG A 1 181 ? -43.321 -44.975 48.871 1.00 47.69 181 ARG A C 1
ATOM 1513 O O . ARG A 1 181 ? -44.458 -44.552 48.742 1.00 47.69 181 ARG A O 1
ATOM 1520 N N . LYS A 1 182 ? -42.350 -44.099 49.149 1.00 49.69 182 LYS A N 1
ATOM 1521 C CA . LYS A 1 182 ? -41.233 -43.646 48.291 1.00 49.69 182 LYS A CA 1
ATOM 1522 C C . LYS A 1 182 ? -41.684 -43.056 46.948 1.00 49.69 182 LYS A C 1
ATOM 1524 O O . LYS A 1 182 ? -42.122 -43.782 46.062 1.00 49.69 182 LYS A O 1
ATOM 1529 N N . SER A 1 183 ? -41.527 -41.737 46.870 1.00 54.06 183 SER A N 1
ATOM 1530 C CA . SER A 1 183 ? -41.614 -40.853 45.709 1.00 54.06 183 SER A CA 1
ATOM 1531 C C . SER A 1 183 ? -40.727 -41.318 44.544 1.00 54.06 183 SER A C 1
ATOM 1533 O O . SER A 1 183 ? -39.689 -41.936 44.797 1.00 54.06 183 SER A O 1
ATOM 1535 N N . PRO A 1 184 ? -41.075 -40.998 43.286 1.00 55.62 184 PRO A N 1
ATOM 1536 C CA . PRO A 1 184 ? -40.172 -41.200 42.164 1.00 55.62 184 PRO A CA 1
ATOM 1537 C C . PRO A 1 184 ? -39.025 -40.179 42.200 1.00 55.62 184 PRO A C 1
ATOM 1539 O O . PRO A 1 184 ? -39.228 -38.967 42.185 1.00 55.62 184 PRO A O 1
ATOM 1542 N N . GLU A 1 185 ? -37.815 -40.721 42.271 1.00 46.28 185 GLU A N 1
ATOM 1543 C CA . GLU A 1 185 ? -36.526 -40.052 42.137 1.00 46.28 185 GLU A CA 1
ATOM 1544 C C . GLU A 1 185 ? -36.288 -39.728 40.654 1.00 46.28 185 GLU A C 1
ATOM 1546 O O . GLU A 1 185 ? -36.211 -40.627 39.814 1.00 46.28 185 GLU A O 1
ATOM 1551 N N . VAL A 1 186 ? -36.217 -38.438 40.317 1.00 47.38 186 VAL A N 1
ATOM 1552 C CA . VAL A 1 186 ? -35.803 -37.968 38.989 1.00 47.38 186 VAL A CA 1
ATOM 1553 C C . VAL A 1 186 ? -34.289 -38.146 38.897 1.00 47.38 186 VAL A C 1
ATOM 1555 O O . VAL A 1 186 ? -33.519 -37.409 39.510 1.00 47.38 186 VAL A O 1
ATOM 1558 N N . VAL A 1 187 ? -33.868 -39.171 38.157 1.00 46.22 187 VAL A N 1
ATOM 1559 C CA . VAL A 1 187 ? -32.461 -39.499 37.911 1.00 46.22 187 VAL A CA 1
ATOM 1560 C C . VAL A 1 187 ? -31.859 -38.460 36.964 1.00 46.22 187 VAL A C 1
ATOM 1562 O O . VAL A 1 187 ? -32.089 -38.487 35.756 1.00 46.22 187 VAL A O 1
ATOM 1565 N N . ILE A 1 188 ? -31.050 -37.558 37.519 1.00 45.03 188 ILE A N 1
ATOM 1566 C CA . ILE A 1 188 ? -30.103 -36.732 36.765 1.00 45.03 188 ILE A CA 1
ATOM 1567 C C . ILE A 1 188 ? -28.981 -37.659 36.279 1.00 45.03 188 ILE A C 1
ATOM 1569 O O . ILE A 1 188 ? -28.139 -38.111 37.056 1.00 45.03 188 ILE A O 1
ATOM 1573 N N . VAL A 1 189 ? -28.979 -37.970 34.983 1.00 46.25 189 VAL A N 1
ATOM 1574 C CA . VAL A 1 189 ? -27.879 -38.687 34.329 1.00 46.25 189 VAL A CA 1
ATOM 1575 C C . VAL A 1 189 ? -26.752 -37.693 34.057 1.00 46.25 189 VAL A C 1
ATOM 1577 O O . VAL A 1 189 ? -26.754 -36.985 33.055 1.00 46.25 189 VAL A O 1
ATOM 1580 N N . SER A 1 190 ? -25.764 -37.654 34.950 1.00 48.06 190 SER A N 1
ATOM 1581 C CA . SER A 1 190 ? -24.461 -37.049 34.661 1.00 48.06 190 SER A CA 1
ATOM 1582 C C . SER A 1 190 ? -23.641 -37.977 33.751 1.00 48.06 190 SER A C 1
ATOM 1584 O O . SER A 1 190 ? -23.474 -39.157 34.083 1.00 48.06 190 SER A O 1
ATOM 1586 N N . PRO A 1 191 ? -23.072 -37.491 32.633 1.00 50.88 191 PRO A N 1
ATOM 1587 C CA . PRO A 1 191 ? -22.232 -38.306 31.766 1.00 50.88 191 PRO A CA 1
ATOM 1588 C C . PRO A 1 191 ? -20.851 -38.543 32.394 1.00 50.88 191 PRO A C 1
ATOM 1590 O O . PRO A 1 191 ? -20.125 -37.619 32.766 1.00 50.88 191 PRO A O 1
ATOM 1593 N N . LYS A 1 192 ? -20.466 -39.820 32.496 1.00 40.41 192 LYS A N 1
ATOM 1594 C CA . LYS A 1 192 ? -19.124 -40.247 32.902 1.00 40.41 192 LYS A CA 1
ATOM 1595 C C . LYS A 1 192 ? -18.122 -40.012 31.768 1.00 40.41 192 LYS A C 1
ATOM 1597 O O . LYS A 1 192 ? -18.284 -40.518 30.661 1.00 40.41 192 LYS A O 1
ATOM 1602 N N . ARG A 1 193 ? -17.031 -39.313 32.102 1.00 42.78 193 ARG A N 1
ATOM 1603 C CA . ARG A 1 193 ? -15.763 -39.289 31.355 1.00 42.78 193 ARG A CA 1
ATOM 1604 C C . ARG A 1 193 ? -15.284 -40.720 31.099 1.00 42.78 193 ARG A C 1
ATOM 1606 O O . ARG A 1 193 ? -14.935 -41.432 32.040 1.00 42.78 193 ARG A O 1
ATOM 1613 N N . THR A 1 194 ? -15.199 -41.099 29.829 1.00 40.03 194 THR A N 1
ATOM 1614 C CA . THR A 1 194 ? -14.514 -42.320 29.395 1.00 40.03 194 THR A CA 1
ATOM 1615 C C . THR A 1 194 ? -13.096 -41.942 28.979 1.00 40.03 194 THR A C 1
ATOM 1617 O O . THR A 1 194 ? -12.896 -41.249 27.987 1.00 40.03 194 THR A O 1
ATOM 1620 N N . LYS A 1 195 ? -12.099 -42.363 29.766 1.00 44.62 195 LYS A N 1
ATOM 1621 C CA . LYS A 1 195 ? -10.691 -42.366 29.355 1.00 44.62 195 LYS A CA 1
ATOM 1622 C C . LYS A 1 195 ? -10.503 -43.528 28.382 1.00 44.62 195 LYS A C 1
ATOM 1624 O O . LYS A 1 195 ? -10.477 -44.674 28.823 1.00 44.62 195 LYS A O 1
ATOM 1629 N N . GLN A 1 196 ? -10.363 -43.241 27.091 1.00 42.03 196 GLN A N 1
ATOM 1630 C CA . GLN A 1 196 ? -9.786 -44.195 26.149 1.00 42.03 196 GLN A CA 1
ATOM 1631 C C . GLN A 1 196 ? -8.278 -43.968 26.056 1.00 42.03 196 GLN A C 1
ATOM 1633 O O . GLN A 1 196 ? -7.783 -42.848 25.953 1.00 42.03 196 GLN A O 1
ATOM 1638 N N . ARG A 1 197 ? -7.560 -45.080 26.178 1.00 33.66 197 ARG A N 1
ATOM 1639 C CA . ARG A 1 197 ? -6.113 -45.237 26.124 1.00 33.66 197 ARG A CA 1
ATOM 1640 C C . ARG A 1 197 ? -5.812 -46.030 24.849 1.00 33.66 197 ARG A C 1
ATOM 1642 O O . ARG A 1 197 ? -6.330 -47.130 24.740 1.00 33.66 197 ARG A O 1
ATOM 1649 N N . LYS A 1 198 ? -4.931 -45.459 24.013 1.00 38.91 198 LYS A N 1
ATOM 1650 C CA . LYS A 1 198 ? -4.005 -46.049 23.013 1.00 38.91 198 LYS A CA 1
ATOM 1651 C C . LYS A 1 198 ? -4.547 -47.057 21.993 1.00 38.91 198 LYS A C 1
ATOM 1653 O O . LYS A 1 198 ? -4.868 -48.144 22.431 1.00 38.91 198 LYS A O 1
ATOM 1658 N N . GLU A 1 199 ? -4.374 -46.748 20.697 1.00 40.59 199 GLU A N 1
ATOM 1659 C CA . GLU A 1 199 ? -3.611 -47.502 19.658 1.00 40.59 199 GLU A CA 1
ATOM 1660 C C . GLU A 1 199 ? -3.222 -46.478 18.555 1.00 40.59 199 GLU A C 1
ATOM 1662 O O . GLU A 1 199 ? -4.083 -45.769 18.053 1.00 40.59 199 GLU A O 1
ATOM 1667 N N . HIS A 1 200 ? -1.961 -46.049 18.416 1.00 33.16 200 HIS A N 1
ATOM 1668 C CA . HIS A 1 200 ? -0.941 -46.555 17.477 1.00 33.16 200 HIS A CA 1
ATOM 1669 C C . HIS A 1 200 ? -1.485 -47.157 16.170 1.00 33.16 200 HIS A C 1
ATOM 1671 O O . HIS A 1 200 ? -1.740 -48.353 16.104 1.00 33.16 200 HIS A O 1
ATOM 1677 N N . ILE A 1 201 ? -1.545 -46.339 15.113 1.00 35.03 201 ILE A N 1
ATOM 1678 C CA . ILE A 1 201 ? -1.469 -46.807 13.724 1.00 35.03 201 ILE A CA 1
ATOM 1679 C C . ILE A 1 201 ? -0.139 -46.321 13.151 1.00 35.03 201 ILE A C 1
ATOM 1681 O O . ILE A 1 201 ? 0.234 -45.155 13.290 1.00 35.03 201 ILE A O 1
ATOM 1685 N N . ALA A 1 202 ? 0.592 -47.279 12.598 1.00 33.25 202 ALA A N 1
ATOM 1686 C CA . ALA A 1 202 ? 1.874 -47.130 11.944 1.00 33.25 202 ALA A CA 1
ATOM 1687 C C . ALA A 1 202 ? 1.703 -46.728 10.470 1.00 33.25 202 ALA A C 1
ATOM 1689 O O . ALA A 1 202 ? 0.745 -47.142 9.829 1.00 33.25 202 ALA A O 1
ATOM 1690 N N . ALA A 1 203 ? 2.678 -45.941 10.009 1.00 33.91 203 ALA A N 1
ATOM 1691 C CA . ALA A 1 203 ? 3.304 -45.900 8.687 1.00 33.91 203 ALA A CA 1
ATOM 1692 C C . ALA A 1 203 ? 2.452 -46.172 7.432 1.00 33.91 203 ALA A C 1
ATOM 1694 O O . ALA A 1 203 ? 2.092 -47.311 7.160 1.00 33.91 203 ALA A O 1
ATOM 1695 N N . GLU A 1 204 ? 2.366 -45.160 6.564 1.00 39.47 204 GLU A N 1
ATOM 1696 C CA . GLU A 1 204 ? 2.801 -45.362 5.180 1.00 39.47 204 GLU A CA 1
ATOM 1697 C C . GLU A 1 204 ? 3.845 -44.307 4.795 1.00 39.47 204 GLU A C 1
ATOM 1699 O O . GLU A 1 204 ? 3.660 -43.101 4.978 1.00 39.47 204 GLU A O 1
ATOM 1704 N N . ASP A 1 205 ? 4.972 -44.841 4.328 1.00 38.41 205 ASP A N 1
ATOM 1705 C CA . ASP A 1 205 ? 6.125 -44.183 3.735 1.00 38.41 205 ASP A CA 1
ATOM 1706 C C . ASP A 1 205 ? 5.734 -43.461 2.442 1.00 38.41 205 ASP A C 1
ATOM 1708 O O . ASP A 1 205 ? 5.280 -44.085 1.484 1.00 38.41 205 ASP A O 1
ATOM 1712 N N . LEU A 1 206 ? 6.017 -42.161 2.366 1.00 38.16 206 LEU A N 1
ATOM 1713 C CA . LEU A 1 206 ? 6.315 -41.516 1.092 1.00 38.16 206 LEU A CA 1
ATOM 1714 C C . LEU A 1 206 ? 7.695 -40.872 1.191 1.00 38.16 206 LEU A C 1
ATOM 1716 O O . LEU A 1 206 ? 7.919 -39.870 1.872 1.00 38.16 206 LEU A O 1
ATOM 1720 N N . GLU A 1 207 ? 8.621 -41.545 0.520 1.00 34.47 207 GLU A N 1
ATOM 1721 C CA . GLU A 1 207 ? 10.032 -41.241 0.380 1.00 34.47 207 GLU A CA 1
ATOM 1722 C C . GLU A 1 207 ? 10.249 -39.833 -0.192 1.00 34.47 207 GLU A C 1
ATOM 1724 O O . GLU A 1 207 ? 9.974 -39.552 -1.358 1.00 34.47 207 GLU A O 1
ATOM 1729 N N . ILE A 1 208 ? 10.817 -38.948 0.626 1.00 38.19 208 ILE A N 1
ATOM 1730 C CA . ILE A 1 208 ? 11.468 -37.724 0.156 1.00 38.19 208 ILE A CA 1
ATOM 1731 C C . ILE A 1 208 ? 12.969 -38.036 0.058 1.00 38.19 208 ILE A C 1
ATOM 1733 O O . ILE A 1 208 ? 13.612 -38.226 1.098 1.00 38.19 208 ILE A O 1
ATOM 1737 N N . PRO A 1 209 ? 13.574 -38.092 -1.143 1.00 45.09 209 PRO A N 1
ATOM 1738 C CA . PRO A 1 209 ? 15.007 -38.313 -1.264 1.00 45.09 209 PRO A CA 1
ATOM 1739 C C . PRO A 1 209 ? 15.788 -37.096 -0.744 1.00 45.09 209 PRO A C 1
ATOM 1741 O O . PRO A 1 209 ? 15.788 -36.012 -1.329 1.00 45.09 209 PRO A O 1
ATOM 1744 N N . ARG A 1 210 ? 16.488 -37.308 0.377 1.00 31.88 210 ARG A N 1
ATOM 1745 C CA . ARG A 1 210 ? 17.557 -36.446 0.898 1.00 31.88 210 ARG A CA 1
ATOM 1746 C C . ARG A 1 210 ? 18.713 -36.411 -0.104 1.00 31.88 210 ARG A C 1
ATOM 1748 O O . ARG A 1 210 ? 19.357 -37.435 -0.327 1.00 31.88 210 ARG A O 1
ATOM 1755 N N . LEU A 1 211 ? 19.031 -35.233 -0.644 1.00 34.94 211 LEU A N 1
ATOM 1756 C CA . LEU A 1 211 ? 20.311 -35.021 -1.318 1.00 34.94 211 LEU A CA 1
ATOM 1757 C C . LEU A 1 211 ? 21.436 -35.018 -0.279 1.00 34.94 211 LEU A C 1
ATOM 1759 O O . LEU A 1 211 ? 21.474 -34.191 0.633 1.00 34.94 211 LEU A O 1
ATOM 1763 N N . ALA A 1 212 ? 22.339 -35.976 -0.446 1.00 35.59 212 ALA A N 1
ATOM 1764 C CA . ALA A 1 212 ? 23.563 -36.113 0.308 1.00 35.59 212 ALA A CA 1
ATOM 1765 C C . ALA A 1 212 ? 24.500 -34.924 0.057 1.00 35.59 212 ALA A C 1
ATOM 1767 O O . ALA A 1 212 ? 24.810 -34.563 -1.076 1.00 35.59 212 ALA A O 1
ATOM 1768 N N . THR A 1 213 ? 24.993 -34.362 1.153 1.00 34.53 213 THR A N 1
ATOM 1769 C CA . THR A 1 213 ? 26.223 -33.583 1.215 1.00 34.53 213 THR A CA 1
ATOM 1770 C C . THR A 1 213 ? 27.408 -34.530 1.036 1.00 34.53 213 THR A C 1
ATOM 1772 O O . THR A 1 213 ? 27.754 -35.267 1.961 1.00 34.53 213 THR A O 1
ATOM 1775 N N . THR A 1 214 ? 28.050 -34.503 -0.128 1.00 34.06 214 THR A N 1
ATOM 1776 C CA . THR A 1 214 ? 29.394 -35.059 -0.316 1.00 34.06 214 THR A CA 1
ATOM 1777 C C . THR A 1 214 ? 30.384 -33.913 -0.434 1.00 34.06 214 THR A C 1
ATOM 1779 O O . THR A 1 214 ? 30.462 -33.211 -1.438 1.00 34.06 214 THR A O 1
ATOM 1782 N N . SER A 1 215 ? 31.105 -33.733 0.667 1.00 36.16 215 SER A N 1
ATOM 1783 C CA . SER A 1 215 ? 32.424 -33.125 0.729 1.00 36.16 215 SER A CA 1
ATOM 1784 C C . SER A 1 215 ? 33.362 -33.906 -0.192 1.00 36.16 215 SER A C 1
ATOM 1786 O O . SER A 1 215 ? 33.650 -35.069 0.084 1.00 36.16 215 SER A O 1
ATOM 1788 N N . GLU A 1 216 ? 33.836 -33.277 -1.265 1.00 36.31 216 GLU A N 1
ATOM 1789 C CA . GLU A 1 216 ? 35.040 -33.714 -1.963 1.00 36.31 216 GLU A CA 1
ATOM 1790 C C . GLU A 1 216 ? 36.016 -32.549 -2.101 1.00 36.31 216 GLU A C 1
ATOM 1792 O O . GLU A 1 216 ? 35.694 -31.437 -2.518 1.00 36.31 216 GLU A O 1
ATOM 1797 N N . LYS A 1 217 ? 37.231 -32.861 -1.671 1.00 42.75 217 LYS A N 1
ATOM 1798 C CA . LYS A 1 217 ? 38.429 -32.046 -1.579 1.00 42.75 217 LYS A CA 1
ATOM 1799 C C . LYS A 1 217 ? 39.359 -32.502 -2.707 1.00 42.75 217 LYS A C 1
ATOM 1801 O O . LYS A 1 217 ? 39.626 -33.699 -2.779 1.00 42.75 217 LYS A O 1
ATOM 1806 N N . PRO A 1 218 ? 39.933 -31.588 -3.499 1.00 44.84 218 PRO A N 1
ATOM 1807 C CA . PRO A 1 218 ? 41.273 -31.787 -4.053 1.00 44.84 218 PRO A CA 1
ATOM 1808 C C . PRO A 1 218 ? 42.182 -30.626 -3.602 1.00 44.84 218 PRO A C 1
ATOM 1810 O O . PRO A 1 218 ? 41.792 -29.465 -3.631 1.00 44.84 218 PRO A O 1
ATOM 1813 N N . ALA A 1 219 ? 43.291 -30.904 -2.912 1.00 34.66 219 ALA A N 1
ATOM 1814 C CA . ALA A 1 219 ? 44.623 -31.087 -3.508 1.00 34.66 219 ALA A CA 1
ATOM 1815 C C . ALA A 1 219 ? 45.087 -29.808 -4.242 1.00 34.66 219 ALA A C 1
ATOM 1817 O O . ALA A 1 219 ? 44.668 -29.546 -5.361 1.00 34.66 219 ALA A O 1
ATOM 1818 N N . LEU A 1 220 ? 45.742 -28.883 -3.527 1.00 35.72 220 LEU A N 1
ATOM 1819 C CA . LEU A 1 220 ? 47.210 -28.714 -3.511 1.00 35.72 220 LEU A CA 1
ATOM 1820 C C . LEU A 1 220 ? 47.800 -28.521 -4.915 1.00 35.72 220 LEU A C 1
ATOM 1822 O O . LEU A 1 220 ? 48.103 -29.496 -5.595 1.00 35.72 220 LEU A O 1
ATOM 1826 N N . GLN A 1 221 ? 48.021 -27.259 -5.285 1.00 41.12 221 GLN A N 1
ATOM 1827 C CA . GLN A 1 221 ? 49.127 -26.863 -6.151 1.00 41.12 221 GLN A CA 1
ATOM 1828 C C . GLN A 1 221 ? 49.746 -25.577 -5.606 1.00 41.12 221 GLN A C 1
ATOM 1830 O O . GLN A 1 221 ? 49.068 -24.566 -5.422 1.00 41.12 221 GLN A O 1
ATOM 1835 N N . ASP A 1 222 ? 51.033 -25.701 -5.307 1.00 41.22 222 ASP A N 1
ATOM 1836 C CA . ASP A 1 222 ? 51.949 -24.667 -4.861 1.00 41.22 222 ASP A CA 1
ATOM 1837 C C . ASP A 1 222 ? 52.078 -23.556 -5.906 1.00 41.22 222 ASP A C 1
ATOM 1839 O O . ASP A 1 222 ? 52.249 -23.825 -7.095 1.00 41.22 222 ASP A O 1
ATOM 1843 N N . HIS A 1 223 ? 52.068 -22.307 -5.449 1.00 44.59 223 HIS A N 1
ATOM 1844 C CA . HIS A 1 223 ? 52.748 -21.222 -6.143 1.00 44.59 223 HIS A CA 1
ATOM 1845 C C . HIS A 1 223 ? 53.313 -20.250 -5.109 1.00 44.59 223 HIS A C 1
ATOM 1847 O O . HIS A 1 223 ? 52.608 -19.413 -4.548 1.00 44.59 223 HIS A O 1
ATOM 1853 N N . ASP A 1 224 ? 54.615 -20.403 -4.874 1.00 37.41 224 ASP A N 1
ATOM 1854 C CA . ASP A 1 224 ? 55.488 -19.395 -4.293 1.00 37.41 224 ASP A CA 1
ATOM 1855 C C . ASP A 1 224 ? 55.391 -18.094 -5.095 1.00 37.41 224 ASP A C 1
ATOM 1857 O O . ASP A 1 224 ? 55.584 -18.095 -6.315 1.00 37.41 224 ASP A O 1
ATOM 1861 N N . SER A 1 225 ? 55.165 -16.974 -4.412 1.00 47.25 225 SER A N 1
ATOM 1862 C CA . SER A 1 225 ? 55.760 -15.681 -4.762 1.00 47.25 225 SER A CA 1
ATOM 1863 C C . SER A 1 225 ? 55.690 -14.745 -3.561 1.00 47.25 225 SER A C 1
ATOM 1865 O O . SER A 1 225 ? 54.623 -14.338 -3.110 1.00 47.25 225 SER A O 1
ATOM 1867 N N . ALA A 1 226 ? 56.880 -14.458 -3.050 1.00 40.19 226 ALA A N 1
ATOM 1868 C CA . ALA A 1 226 ? 57.198 -13.430 -2.082 1.00 40.19 226 ALA A CA 1
ATOM 1869 C C . ALA A 1 226 ? 56.914 -12.019 -2.623 1.00 40.19 226 ALA A C 1
ATOM 1871 O O . ALA A 1 226 ? 57.129 -11.777 -3.808 1.00 40.19 226 ALA A O 1
ATOM 1872 N N . MET A 1 227 ? 56.489 -11.113 -1.740 1.00 48.66 227 MET A N 1
ATOM 1873 C CA . MET A 1 227 ? 56.820 -9.675 -1.673 1.00 48.66 227 MET A CA 1
ATOM 1874 C C . MET A 1 227 ? 55.894 -9.065 -0.614 1.00 48.66 227 MET A C 1
ATOM 1876 O O . MET A 1 227 ? 54.678 -9.142 -0.744 1.00 48.66 227 MET A O 1
ATOM 1880 N N . GLU A 1 228 ? 56.394 -8.770 0.579 1.00 52.22 228 GLU A N 1
ATOM 1881 C CA . GLU A 1 228 ? 57.125 -7.565 1.011 1.00 52.22 228 GLU A CA 1
ATOM 1882 C C . GLU A 1 228 ? 56.219 -6.782 1.970 1.00 52.22 228 GLU A C 1
ATOM 1884 O O . GLU A 1 228 ? 55.039 -6.554 1.706 1.00 52.22 228 GLU A O 1
ATOM 1889 N N . ASP A 1 229 ? 56.795 -6.485 3.130 1.00 40.97 229 ASP A N 1
ATOM 1890 C CA . ASP A 1 229 ? 56.228 -5.756 4.252 1.00 40.97 229 ASP A CA 1
ATOM 1891 C C . ASP A 1 229 ? 55.762 -4.345 3.851 1.00 40.97 229 ASP A C 1
ATOM 1893 O O . ASP A 1 229 ? 56.515 -3.611 3.219 1.00 40.97 229 ASP A O 1
ATOM 1897 N N . ASP A 1 230 ? 54.579 -3.915 4.303 1.00 45.84 230 ASP A N 1
ATOM 1898 C CA . ASP A 1 230 ? 54.398 -2.514 4.703 1.00 45.84 230 ASP A CA 1
ATOM 1899 C C . ASP A 1 230 ? 53.387 -2.421 5.853 1.00 45.84 230 ASP A C 1
ATOM 1901 O O . ASP A 1 230 ? 52.208 -2.773 5.758 1.00 45.84 230 ASP A O 1
ATOM 1905 N N . ASP A 1 231 ? 53.943 -2.001 6.978 1.00 42.03 231 ASP A N 1
ATOM 1906 C CA . ASP A 1 231 ? 53.372 -1.877 8.303 1.00 42.03 231 ASP A CA 1
ATOM 1907 C C . ASP A 1 231 ? 52.907 -0.426 8.475 1.00 42.03 231 ASP A C 1
ATOM 1909 O O . ASP A 1 231 ? 53.726 0.476 8.648 1.00 42.03 231 ASP A O 1
ATOM 1913 N N . GLN A 1 232 ? 51.597 -0.168 8.412 1.00 47.19 232 GLN A N 1
ATOM 1914 C CA . GLN A 1 232 ? 51.027 1.117 8.835 1.00 47.19 232 GLN A CA 1
ATOM 1915 C C . GLN A 1 232 ? 49.781 0.907 9.692 1.00 47.19 232 GLN A C 1
ATOM 1917 O O . GLN A 1 232 ? 48.635 1.004 9.251 1.00 47.19 232 GLN A O 1
ATOM 1922 N N . GLN A 1 233 ? 50.037 0.661 10.97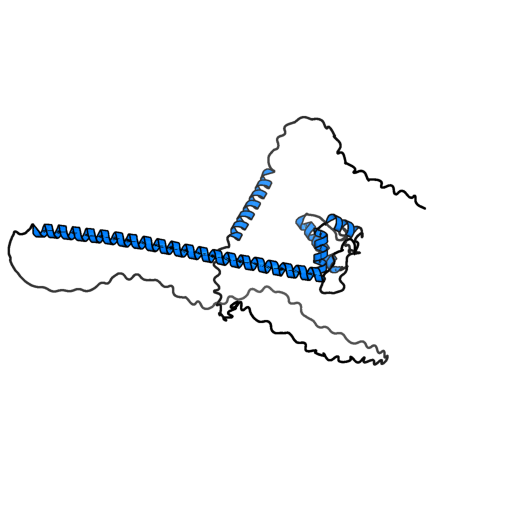5 1.00 41.97 233 GLN A N 1
ATOM 1923 C CA . GLN A 1 233 ? 49.085 0.884 12.054 1.00 41.97 233 GLN A CA 1
ATOM 1924 C C . GLN A 1 233 ? 48.792 2.389 12.165 1.00 41.97 233 GLN A C 1
ATOM 1926 O O . GLN A 1 233 ? 49.611 3.160 12.663 1.00 41.97 233 GLN A O 1
ATOM 1931 N N . GLN A 1 234 ? 47.610 2.819 11.718 1.00 43.59 234 GLN A N 1
ATOM 1932 C CA . GLN A 1 234 ? 47.078 4.132 12.075 1.00 43.59 234 GLN A CA 1
ATOM 1933 C C . GLN A 1 234 ? 46.340 4.043 13.411 1.00 43.59 234 GLN A C 1
ATOM 1935 O O . GLN A 1 234 ? 45.338 3.347 13.574 1.00 43.59 234 GLN A O 1
ATOM 1940 N N . SER A 1 235 ? 46.897 4.762 14.375 1.00 39.34 235 SER A N 1
ATOM 1941 C CA . SER A 1 235 ? 46.404 4.998 15.720 1.00 39.34 235 SER A CA 1
ATOM 1942 C C . SER A 1 235 ? 45.086 5.778 15.708 1.00 39.34 235 SER A C 1
ATOM 1944 O O . SER A 1 235 ? 44.984 6.878 15.170 1.00 39.34 235 SER A O 1
ATOM 1946 N N . ILE A 1 236 ? 44.070 5.203 16.349 1.00 41.59 236 ILE A N 1
ATOM 1947 C CA . ILE A 1 236 ? 42.776 5.836 16.612 1.00 41.59 236 ILE A CA 1
ATOM 1948 C C . ILE A 1 236 ? 42.899 6.599 17.944 1.00 41.59 236 ILE A C 1
ATOM 1950 O O . ILE A 1 236 ? 43.158 5.957 18.965 1.00 41.59 236 ILE A O 1
ATOM 1954 N N . PRO A 1 237 ? 42.730 7.933 17.998 1.00 47.19 237 PRO A N 1
ATOM 1955 C CA . PRO A 1 237 ? 42.667 8.642 19.268 1.00 47.19 237 PRO A CA 1
ATOM 1956 C C . PRO A 1 237 ? 41.281 8.491 19.910 1.00 47.19 237 PRO A C 1
ATOM 1958 O O . PRO A 1 237 ? 40.249 8.825 19.328 1.00 47.19 237 PRO A O 1
ATOM 1961 N N . SER A 1 238 ? 41.303 7.985 21.141 1.00 39.25 238 SER A N 1
ATOM 1962 C CA . SER A 1 238 ? 40.198 7.905 22.094 1.00 39.25 238 SER A CA 1
ATOM 1963 C C . SER A 1 238 ? 39.644 9.301 22.404 1.00 39.25 238 SER A C 1
ATOM 1965 O O . SER A 1 238 ? 40.378 10.157 22.892 1.00 39.25 238 SER A O 1
ATOM 1967 N N . VAL A 1 239 ? 38.354 9.526 22.144 1.00 42.50 239 VAL A N 1
ATOM 1968 C CA . VAL A 1 239 ? 37.632 10.746 22.538 1.00 42.50 239 VAL A CA 1
ATOM 1969 C C . VAL A 1 239 ? 36.731 10.406 23.723 1.00 42.50 239 VAL A C 1
ATOM 1971 O O . VAL A 1 239 ? 35.761 9.663 23.586 1.00 42.50 239 VAL A O 1
ATOM 1974 N N . GLU A 1 240 ? 37.088 10.933 24.895 1.00 46.97 240 GLU A N 1
ATOM 1975 C CA . GLU A 1 240 ? 36.240 10.974 26.090 1.00 46.97 240 GLU A CA 1
ATOM 1976 C C . GLU A 1 240 ? 34.999 11.860 25.858 1.00 46.97 240 GLU A C 1
ATOM 1978 O O . GLU A 1 240 ? 35.107 12.910 25.216 1.00 46.97 240 GLU A O 1
ATOM 1983 N N . PRO A 1 241 ? 33.823 11.512 26.412 1.00 51.81 241 PRO A N 1
ATOM 1984 C CA . PRO A 1 241 ? 32.670 12.397 26.402 1.00 51.81 241 PRO A CA 1
ATOM 1985 C C . PRO A 1 241 ? 32.712 13.361 27.597 1.00 51.81 241 PRO A C 1
ATOM 1987 O O . PRO A 1 241 ? 32.546 12.966 28.751 1.00 51.81 241 PRO A O 1
ATOM 1990 N N . ALA A 1 242 ? 32.881 14.651 27.306 1.00 41.00 242 ALA A N 1
ATOM 1991 C CA . ALA A 1 242 ? 32.679 15.730 28.265 1.00 41.00 242 ALA A CA 1
ATOM 1992 C C . ALA A 1 242 ? 31.177 16.024 28.437 1.00 41.00 242 ALA A C 1
ATOM 1994 O O . ALA A 1 242 ? 30.490 16.455 27.510 1.00 41.00 242 ALA A O 1
ATOM 1995 N N . HIS A 1 243 ? 30.692 15.804 29.656 1.00 40.00 243 HIS A N 1
ATOM 1996 C CA . HIS A 1 243 ? 29.439 16.335 30.187 1.00 40.00 243 HIS A CA 1
ATOM 1997 C C . HIS A 1 243 ? 29.539 17.866 30.322 1.00 40.00 243 HIS A C 1
ATOM 1999 O O . HIS A 1 243 ? 30.570 18.367 30.776 1.00 40.00 243 HIS A O 1
ATOM 2005 N N . PRO A 1 244 ? 28.458 18.610 30.039 1.00 55.12 244 PRO A N 1
ATOM 2006 C CA . PRO A 1 244 ? 28.137 19.724 30.917 1.00 55.12 244 PRO A CA 1
ATOM 2007 C C . PRO A 1 244 ? 26.714 19.639 31.469 1.00 55.12 244 PRO A C 1
ATOM 2009 O O . PRO A 1 244 ? 25.710 19.536 30.768 1.00 55.12 244 PRO A O 1
ATOM 2012 N N . GLU A 1 245 ? 26.712 19.684 32.790 1.00 43.19 245 GLU A N 1
ATOM 2013 C CA . GLU A 1 245 ? 25.649 20.001 33.724 1.00 43.19 245 GLU A CA 1
ATOM 2014 C C . GLU A 1 245 ? 25.021 21.366 33.388 1.00 43.19 245 GLU A C 1
ATOM 2016 O O . GLU A 1 245 ? 25.722 22.371 33.274 1.00 43.19 245 GLU A O 1
ATOM 2021 N N . ALA A 1 246 ? 23.699 21.405 33.206 1.00 41.22 246 ALA A N 1
ATOM 2022 C CA . ALA A 1 246 ? 22.944 22.653 33.154 1.00 41.22 246 ALA A CA 1
ATOM 2023 C C . ALA A 1 246 ? 21.528 22.458 33.713 1.00 41.22 246 ALA A C 1
ATOM 2025 O O . ALA A 1 246 ? 20.697 21.727 33.170 1.00 41.22 246 ALA A O 1
ATOM 2026 N N . GLU A 1 247 ? 21.317 23.154 34.824 1.00 46.53 247 GLU A N 1
ATOM 2027 C CA . GLU A 1 247 ? 20.094 23.432 35.566 1.00 46.53 247 GLU A CA 1
ATOM 2028 C C . GLU A 1 247 ? 18.804 23.454 34.731 1.00 46.53 247 GLU A C 1
ATOM 2030 O O . GLU A 1 247 ? 18.662 24.219 33.772 1.00 46.53 247 GLU A O 1
ATOM 2035 N N . LYS A 1 248 ? 17.780 22.728 35.199 1.00 42.91 248 LYS A N 1
ATOM 2036 C CA . LYS A 1 248 ? 16.388 23.088 34.920 1.00 42.91 248 LYS A CA 1
ATOM 2037 C C . LYS A 1 248 ? 15.574 23.181 36.198 1.00 42.91 248 LYS A C 1
ATOM 2039 O O . LYS A 1 248 ? 15.582 22.311 37.062 1.00 42.91 248 LYS A O 1
ATOM 2044 N N . LYS A 1 249 ? 14.913 24.330 36.256 1.00 49.03 249 LYS A N 1
ATOM 2045 C CA . LYS A 1 249 ? 14.082 24.878 37.311 1.00 49.03 249 LYS A CA 1
ATOM 2046 C C . LYS A 1 249 ? 12.841 24.027 37.555 1.00 49.03 249 LYS A C 1
ATOM 2048 O O . LYS A 1 249 ? 12.272 23.448 36.634 1.00 49.03 249 LYS A O 1
ATOM 2053 N N . GLN A 1 250 ? 12.429 24.067 38.814 1.00 46.31 250 GLN A N 1
ATOM 2054 C CA . GLN A 1 250 ? 11.135 23.661 39.340 1.00 46.31 250 GLN A CA 1
ATOM 2055 C C . GLN A 1 250 ? 9.988 24.243 38.497 1.00 46.31 250 GLN A C 1
ATOM 2057 O O . GLN A 1 250 ? 9.936 25.454 38.276 1.00 46.31 250 GLN A O 1
ATOM 2062 N N . LEU A 1 251 ? 9.058 23.386 38.080 1.00 48.97 251 LEU A N 1
ATOM 2063 C CA . LEU A 1 251 ? 7.685 23.773 37.783 1.00 48.97 251 LEU A CA 1
ATOM 2064 C C . LEU A 1 251 ? 6.770 22.693 38.361 1.00 48.97 251 LEU A C 1
ATOM 2066 O O . LEU A 1 251 ? 6.941 21.510 38.073 1.00 48.97 251 LEU A O 1
ATOM 2070 N N . ALA A 1 252 ? 5.881 23.136 39.237 1.00 41.84 252 ALA A N 1
ATOM 2071 C CA . ALA A 1 252 ? 4.919 22.336 39.967 1.00 41.84 252 ALA A CA 1
ATOM 2072 C C . ALA A 1 252 ? 3.604 22.182 39.179 1.00 41.84 252 ALA A C 1
ATOM 2074 O O . ALA A 1 252 ? 3.282 23.023 38.338 1.00 41.84 252 ALA A O 1
ATOM 2075 N N . ASP A 1 253 ? 2.873 21.129 39.549 1.00 40.84 253 ASP A N 1
ATOM 2076 C CA . ASP A 1 253 ? 1.415 20.957 39.515 1.00 40.84 253 ASP A CA 1
ATOM 2077 C C . ASP A 1 253 ? 0.701 20.741 38.166 1.00 40.84 253 ASP A C 1
ATOM 2079 O O . ASP A 1 253 ? 0.342 21.683 37.461 1.00 40.84 253 ASP A O 1
ATOM 2083 N N . ALA A 1 254 ? 0.389 19.468 37.883 1.00 45.62 254 ALA A N 1
ATOM 2084 C CA . ALA A 1 254 ? -0.967 18.982 37.581 1.00 45.62 254 ALA A CA 1
ATOM 2085 C C . ALA A 1 254 ? -0.946 17.441 37.510 1.00 45.62 254 ALA A C 1
ATOM 2087 O O . ALA A 1 254 ? -0.604 16.857 36.481 1.00 45.62 254 ALA A O 1
ATOM 2088 N N . ASP A 1 255 ? -1.295 16.799 38.624 1.00 38.69 255 ASP A N 1
ATOM 2089 C CA . ASP A 1 255 ? -1.516 15.358 38.716 1.00 38.69 255 ASP A CA 1
ATOM 2090 C C . ASP A 1 255 ? -2.791 14.977 37.944 1.00 38.69 255 ASP A C 1
ATOM 2092 O O . ASP A 1 255 ? -3.905 15.241 38.396 1.00 38.69 255 ASP A O 1
ATOM 2096 N N . ASP A 1 256 ? -2.630 14.351 36.777 1.00 47.50 256 ASP A N 1
ATOM 2097 C CA . ASP A 1 256 ? -3.674 13.549 36.134 1.00 47.50 256 ASP A CA 1
ATOM 2098 C C . ASP A 1 256 ? -3.232 12.081 36.234 1.00 47.50 256 ASP A C 1
ATOM 2100 O O . ASP A 1 256 ? -2.507 11.552 35.385 1.00 47.50 256 ASP A O 1
ATOM 2104 N N . GLU A 1 257 ? -3.578 11.453 37.364 1.00 51.81 257 GLU A N 1
ATOM 2105 C CA . GLU A 1 257 ? -3.352 10.032 37.638 1.00 51.81 257 GLU A CA 1
ATOM 2106 C C . GLU A 1 257 ? -4.145 9.162 36.644 1.00 51.81 257 GLU A C 1
ATOM 2108 O O . GLU A 1 257 ? -5.237 8.659 36.913 1.00 51.81 257 GLU A O 1
ATOM 2113 N N . MET A 1 258 ? -3.560 8.920 35.474 1.00 49.62 258 MET A N 1
ATOM 2114 C CA . MET A 1 258 ? -3.923 7.792 34.622 1.00 49.62 258 MET A CA 1
ATOM 2115 C C . MET A 1 258 ? -3.428 6.502 35.286 1.00 49.62 258 MET A C 1
ATOM 2117 O O . MET A 1 258 ? -2.298 6.062 35.077 1.00 49.62 258 MET A O 1
ATOM 2121 N N . LEU A 1 259 ? -4.305 5.910 36.099 1.00 49.38 259 LEU A N 1
ATOM 2122 C CA . LEU A 1 259 ? -4.160 4.629 36.791 1.00 49.38 259 LEU A CA 1
ATOM 2123 C C . LEU A 1 259 ? -3.893 3.472 35.800 1.00 49.38 259 LEU A C 1
ATOM 2125 O O . LEU A 1 259 ? -4.784 2.690 35.467 1.00 49.38 259 LEU A O 1
ATOM 2129 N N . TYR A 1 260 ? -2.651 3.334 35.332 1.00 47.66 260 TYR A N 1
ATOM 2130 C CA . TYR A 1 260 ? -2.145 2.126 34.676 1.00 47.66 260 TYR A CA 1
ATOM 2131 C C . TYR A 1 260 ? -1.837 1.083 35.755 1.00 47.66 260 TYR A C 1
ATOM 2133 O O . TYR A 1 260 ? -0.693 0.842 36.139 1.00 47.66 260 TYR A O 1
ATOM 2141 N N . GLY A 1 261 ? -2.897 0.472 36.282 1.00 42.12 261 GLY A N 1
ATOM 2142 C CA . GLY A 1 261 ? -2.794 -0.702 37.135 1.00 42.12 261 GLY A CA 1
ATOM 2143 C C . GLY A 1 261 ? -2.231 -1.878 36.341 1.00 42.12 261 GLY A C 1
ATOM 2144 O O . GLY A 1 261 ? -2.988 -2.642 35.746 1.00 42.12 261 GLY A O 1
ATOM 2145 N N . SER A 1 262 ? -0.906 -2.034 36.357 1.00 51.06 262 SER A N 1
ATOM 2146 C CA . SER A 1 262 ? -0.238 -3.301 36.051 1.00 51.06 262 SER A CA 1
ATOM 2147 C C . SER A 1 262 ? -0.543 -4.276 37.182 1.00 51.06 262 SER A C 1
ATOM 2149 O O . SER A 1 262 ? 0.221 -4.426 38.130 1.00 51.06 262 SER A O 1
ATOM 2151 N N . THR A 1 263 ? -1.719 -4.889 37.107 1.00 43.09 263 THR A N 1
ATOM 2152 C CA . THR A 1 263 ? -1.962 -6.161 37.778 1.00 43.09 263 THR A CA 1
ATOM 2153 C C . THR A 1 263 ? -1.595 -7.237 36.770 1.00 43.09 263 THR A C 1
ATOM 2155 O O . THR A 1 263 ? -2.172 -7.296 35.684 1.00 43.09 263 THR A O 1
ATOM 2158 N N . GLU A 1 264 ? -0.584 -8.041 37.100 1.00 50.25 264 GLU A N 1
ATOM 2159 C CA . GLU A 1 264 ? -0.392 -9.360 36.503 1.00 50.25 264 GLU A CA 1
ATOM 2160 C C . GLU A 1 264 ? -1.666 -10.159 36.785 1.00 50.25 264 GLU A C 1
ATOM 2162 O O . GLU A 1 264 ? -1.860 -10.734 37.853 1.00 50.25 264 GLU A O 1
ATOM 2167 N N . ILE A 1 265 ? -2.602 -10.085 35.847 1.00 46.25 265 ILE A N 1
ATOM 2168 C CA . ILE A 1 265 ? -3.719 -11.004 35.758 1.00 46.25 265 ILE A CA 1
ATOM 2169 C C . ILE A 1 265 ? -3.198 -12.108 34.851 1.00 46.25 265 ILE A C 1
ATOM 2171 O O . ILE A 1 265 ? -3.014 -11.883 33.654 1.00 46.25 265 ILE A O 1
ATOM 2175 N N . ASP A 1 266 ? -2.949 -13.283 35.426 1.00 42.38 266 ASP A N 1
ATOM 2176 C CA . ASP A 1 266 ? -2.889 -14.532 34.675 1.00 42.38 266 ASP A CA 1
ATOM 2177 C C . ASP A 1 266 ? -4.240 -14.700 33.971 1.00 42.38 266 ASP A C 1
ATOM 2179 O O . ASP A 1 266 ? -5.213 -15.229 34.512 1.00 42.38 266 ASP A O 1
ATOM 2183 N N . VAL A 1 267 ? -4.332 -14.150 32.762 1.00 41.47 267 VAL A N 1
ATOM 2184 C CA . VAL A 1 267 ? -5.446 -14.392 31.859 1.00 41.47 267 VAL A CA 1
ATOM 2185 C C . VAL A 1 267 ? -5.231 -15.801 31.325 1.00 41.47 267 VAL A C 1
ATOM 2187 O O . VAL A 1 267 ? -4.575 -16.002 30.305 1.00 41.47 267 VAL A O 1
ATOM 2190 N N . GLU A 1 268 ? -5.784 -16.791 32.027 1.00 45.00 268 GLU A N 1
ATOM 2191 C CA . GLU A 1 268 ? -6.145 -18.060 31.404 1.00 45.00 268 GLU A CA 1
ATOM 2192 C C . GLU A 1 268 ? -7.077 -17.724 30.238 1.00 45.00 268 GLU A C 1
ATOM 2194 O O . GLU A 1 268 ? -8.254 -17.424 30.428 1.00 45.00 268 GLU A O 1
ATOM 2199 N N . ILE A 1 269 ? -6.523 -17.699 29.024 1.00 43.69 269 ILE A N 1
ATOM 2200 C CA . ILE A 1 269 ? -7.287 -17.600 27.785 1.00 43.69 269 ILE A CA 1
ATOM 2201 C C . ILE A 1 269 ? -8.141 -18.872 27.732 1.00 43.69 269 ILE A C 1
ATOM 2203 O O . ILE A 1 269 ? -7.585 -19.957 27.539 1.00 43.69 269 ILE A O 1
ATOM 2207 N N . PRO A 1 270 ? -9.473 -18.799 27.911 1.00 47.16 270 PRO A N 1
ATOM 2208 C CA . PRO A 1 270 ? -10.310 -19.948 27.648 1.00 47.16 270 PRO A CA 1
ATOM 2209 C C . PRO A 1 270 ? -10.276 -20.137 26.135 1.00 47.16 270 PRO A C 1
ATOM 2211 O O . PRO A 1 270 ? -10.713 -19.263 25.386 1.00 47.16 270 PRO A O 1
ATOM 2214 N N . ASP A 1 271 ? -9.739 -21.270 25.692 1.00 48.25 271 ASP A N 1
ATOM 2215 C CA . ASP A 1 271 ? -9.631 -21.697 24.293 1.00 48.25 271 ASP A CA 1
ATOM 2216 C C . ASP A 1 271 ? -11.013 -22.073 23.716 1.00 48.25 271 ASP A C 1
ATOM 2218 O O . ASP A 1 271 ? -11.281 -23.166 23.226 1.00 48.25 271 ASP A O 1
ATOM 2222 N N . SER A 1 272 ? -11.980 -21.183 23.902 1.00 56.81 272 SER A N 1
ATOM 2223 C CA . SER A 1 272 ? -13.374 -21.343 23.518 1.00 56.81 272 SER A CA 1
ATOM 2224 C C . SER A 1 272 ? -13.789 -20.098 22.759 1.00 56.81 272 SER A C 1
ATOM 2226 O O . SER A 1 272 ? -14.607 -19.300 23.212 1.00 56.81 272 SER A O 1
ATOM 2228 N N . GLN A 1 273 ? -13.200 -19.943 21.571 1.00 54.34 273 GLN A N 1
ATOM 2229 C CA . GLN A 1 273 ? -13.863 -19.199 20.512 1.00 54.34 273 GLN A CA 1
ATOM 2230 C C . GLN A 1 273 ? -15.246 -19.837 20.291 1.00 54.34 273 GLN A C 1
ATOM 2232 O O . GLN A 1 273 ? -15.322 -21.047 20.043 1.00 54.34 273 GLN A O 1
ATOM 2237 N N . PRO A 1 274 ? -16.351 -19.081 20.400 1.00 52.34 274 PRO A N 1
ATOM 2238 C CA . PRO A 1 274 ? -17.631 -19.571 19.921 1.00 52.34 274 PRO A CA 1
ATOM 2239 C C . PRO A 1 274 ? -17.491 -19.860 18.422 1.00 52.34 274 PRO A C 1
ATOM 2241 O O . PRO A 1 274 ? -17.060 -19.001 17.659 1.00 52.34 274 PRO A O 1
ATOM 2244 N N . LYS A 1 275 ? -17.847 -21.082 18.008 1.00 58.19 275 LYS A N 1
ATOM 2245 C CA . LYS A 1 275 ? -17.950 -21.521 16.602 1.00 58.19 275 LYS A CA 1
ATOM 2246 C C . LYS A 1 275 ? -19.135 -20.860 15.881 1.00 58.19 275 LYS A C 1
ATOM 2248 O O . LYS A 1 275 ? -19.848 -21.514 15.125 1.00 58.19 275 LYS A O 1
ATOM 2253 N N . GLU A 1 276 ? -19.402 -19.596 16.169 1.00 63.19 276 GLU A N 1
ATOM 2254 C CA . GLU A 1 276 ? -20.351 -18.817 15.393 1.00 63.19 276 GLU A CA 1
ATOM 2255 C C . GLU A 1 276 ? -19.560 -18.193 14.256 1.00 63.19 276 GLU A C 1
ATOM 2257 O O . GLU A 1 276 ? -18.837 -17.215 14.435 1.00 63.19 276 GLU A O 1
ATOM 2262 N N . GLU A 1 277 ? -19.651 -18.865 13.112 1.00 61.91 277 GLU A N 1
ATOM 2263 C CA . GLU A 1 277 ? -19.211 -18.389 11.808 1.00 61.91 277 GLU A CA 1
ATOM 2264 C C . GLU A 1 277 ? -19.594 -16.907 11.673 1.00 61.91 277 GLU A C 1
ATOM 2266 O O . GLU A 1 277 ? -20.786 -16.567 11.743 1.00 61.91 277 GLU A O 1
ATOM 2271 N N . PRO A 1 278 ? -18.605 -16.003 11.631 1.00 76.12 278 PRO A N 1
ATOM 2272 C CA . PRO A 1 278 ? -18.861 -14.584 11.747 1.00 76.12 278 PRO A CA 1
ATOM 2273 C C . PRO A 1 278 ? -19.734 -14.127 10.576 1.00 76.12 278 PRO A C 1
ATOM 2275 O O . PRO A 1 278 ? -19.494 -14.486 9.432 1.00 76.12 278 PRO A O 1
ATOM 2278 N N . GLN A 1 279 ? -20.756 -13.318 10.862 1.00 75.25 279 GLN A N 1
ATOM 2279 C CA . GLN A 1 279 ? -21.775 -12.890 9.891 1.00 75.25 279 GLN A CA 1
ATOM 2280 C C . GLN A 1 279 ? -21.192 -12.361 8.562 1.00 75.25 279 GLN A C 1
ATOM 2282 O O . GLN A 1 279 ? -21.804 -12.544 7.516 1.00 75.25 279 GLN A O 1
ATOM 2287 N N . TYR A 1 280 ? -19.982 -11.789 8.583 1.00 74.38 280 TYR A N 1
ATOM 2288 C CA . TYR A 1 280 ? -19.299 -11.324 7.373 1.00 74.38 280 TYR A CA 1
ATOM 2289 C C . TYR A 1 280 ? -18.950 -12.453 6.385 1.00 74.38 280 TYR A C 1
ATOM 2291 O O . TYR A 1 280 ? -18.908 -12.199 5.185 1.00 74.38 280 TYR A O 1
ATOM 2299 N N . GLU A 1 281 ? -18.689 -13.678 6.857 1.00 74.44 281 GLU A N 1
ATOM 2300 C CA . GLU A 1 281 ? -18.411 -14.840 5.999 1.00 74.44 281 GLU A CA 1
ATOM 2301 C C . GLU A 1 281 ? -19.671 -15.258 5.243 1.00 74.44 281 GLU A C 1
ATOM 2303 O O . GLU A 1 281 ? -19.614 -15.468 4.034 1.00 74.44 281 GLU A O 1
ATOM 2308 N N . LYS A 1 282 ? -20.830 -15.237 5.908 1.00 82.81 282 LYS A N 1
ATOM 2309 C CA . LYS A 1 282 ? -22.127 -15.518 5.271 1.00 82.81 282 LYS A CA 1
ATOM 2310 C C . LYS A 1 282 ? -22.498 -14.466 4.234 1.00 82.81 282 LYS A C 1
ATOM 2312 O O . LYS A 1 282 ? -22.901 -14.815 3.127 1.00 82.81 282 LYS A O 1
ATOM 2317 N N . ASP A 1 283 ? -22.303 -13.192 4.562 1.00 84.31 283 ASP A N 1
ATOM 2318 C CA . ASP A 1 283 ? -22.578 -12.091 3.636 1.00 84.31 283 ASP A CA 1
ATOM 2319 C C . ASP A 1 283 ? -21.635 -12.150 2.408 1.00 84.31 283 ASP A C 1
ATOM 2321 O O . ASP A 1 283 ? -22.036 -11.838 1.281 1.00 84.31 283 ASP A O 1
ATOM 2325 N N . ALA A 1 284 ? -20.387 -12.601 2.596 1.00 80.81 284 ALA A N 1
ATOM 2326 C CA . ALA A 1 284 ? -19.422 -12.805 1.515 1.00 80.81 284 ALA A CA 1
ATOM 2327 C C . ALA A 1 284 ? -19.773 -14.012 0.626 1.00 80.81 284 ALA A C 1
ATOM 2329 O O . ALA A 1 284 ? -19.690 -13.911 -0.602 1.00 80.81 284 ALA A O 1
ATOM 2330 N N . GLU A 1 285 ? -20.200 -15.131 1.216 1.00 87.44 285 GLU A N 1
ATOM 2331 C CA . GLU A 1 285 ? -20.667 -16.309 0.478 1.00 87.44 285 GLU A CA 1
ATOM 2332 C C . GLU A 1 285 ? -21.928 -16.008 -0.337 1.00 87.44 285 GLU A C 1
ATOM 2334 O O . GLU A 1 285 ? -22.027 -16.395 -1.504 1.00 87.44 285 GLU A O 1
ATOM 2339 N N . GLU A 1 286 ? -22.878 -15.263 0.230 1.00 89.75 286 GLU A N 1
ATOM 2340 C CA . GLU A 1 286 ? -24.097 -14.860 -0.473 1.00 89.75 286 GLU A CA 1
ATOM 2341 C C . GLU A 1 286 ? -23.782 -13.923 -1.651 1.00 89.75 286 GLU A C 1
ATOM 2343 O O . GLU A 1 286 ? -24.300 -14.106 -2.759 1.00 89.75 286 GLU A O 1
ATOM 2348 N N . GLY A 1 287 ? -22.852 -12.980 -1.460 1.00 92.44 287 GLY A N 1
ATOM 2349 C CA . GLY A 1 287 ? -22.337 -12.127 -2.532 1.00 92.44 287 GLY A CA 1
ATOM 2350 C C . GLY A 1 287 ? -21.657 -12.917 -3.657 1.00 92.44 287 GLY A C 1
ATOM 2351 O O . GLY A 1 287 ? -21.915 -12.662 -4.837 1.00 92.44 287 GLY A O 1
ATOM 2352 N N . HIS A 1 288 ? -20.833 -13.910 -3.308 1.00 87.69 288 HIS A N 1
ATOM 2353 C CA . HIS A 1 288 ? -20.149 -14.768 -4.277 1.00 87.69 288 HIS A CA 1
ATOM 2354 C C . HIS A 1 288 ? -21.130 -15.628 -5.087 1.00 87.69 288 HIS A C 1
ATOM 2356 O O . HIS A 1 288 ? -21.045 -15.682 -6.317 1.00 87.69 288 HIS A O 1
ATOM 2362 N N . ASN A 1 289 ? -22.108 -16.242 -4.418 1.00 92.12 289 ASN A N 1
ATOM 2363 C CA . ASN A 1 289 ? -23.128 -17.069 -5.062 1.00 92.12 289 ASN A CA 1
ATOM 2364 C C . ASN A 1 289 ? -24.016 -16.252 -6.009 1.00 92.12 289 ASN A C 1
ATOM 2366 O O . ASN A 1 289 ? -24.337 -16.707 -7.110 1.00 92.12 289 ASN A O 1
ATOM 2370 N N . LYS A 1 290 ? -24.367 -15.019 -5.626 1.00 92.19 290 LYS A N 1
ATOM 2371 C CA . LYS A 1 290 ? -25.119 -14.101 -6.489 1.00 92.19 290 LYS A CA 1
ATOM 2372 C C . LYS A 1 290 ? -24.341 -13.742 -7.756 1.00 92.19 290 LYS A C 1
ATOM 2374 O O . LYS A 1 290 ? -24.911 -13.762 -8.845 1.00 92.19 290 LYS A O 1
ATOM 2379 N N . TRP A 1 291 ? -23.047 -13.456 -7.624 1.00 93.19 291 TRP A N 1
ATOM 2380 C CA . TRP A 1 291 ? -22.181 -13.159 -8.765 1.00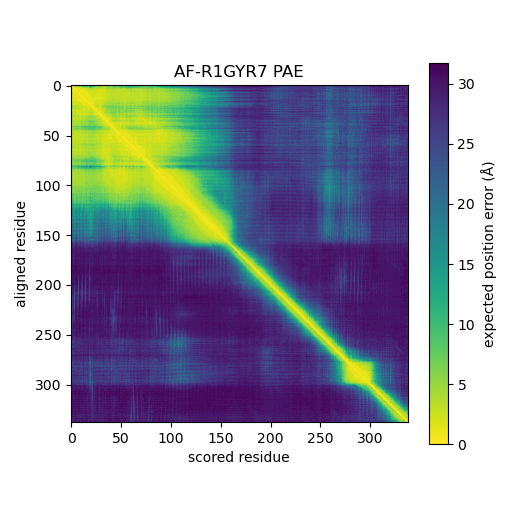 93.19 291 TRP A CA 1
ATOM 2381 C C . TRP A 1 291 ? -22.041 -14.359 -9.719 1.00 93.19 291 TRP A C 1
ATOM 2383 O O . TRP A 1 291 ? -22.146 -14.190 -10.934 1.00 93.19 291 TRP A O 1
ATOM 2393 N N . LEU A 1 292 ? -21.889 -15.580 -9.190 1.00 90.94 292 LEU A N 1
ATOM 2394 C CA . LEU A 1 292 ? -21.857 -16.803 -10.005 1.00 90.94 292 LEU A CA 1
ATOM 2395 C C . LEU A 1 292 ? -23.165 -17.027 -10.776 1.00 90.94 292 LEU A C 1
ATOM 2397 O O . LEU A 1 292 ? -23.129 -17.366 -11.960 1.00 90.94 292 LEU A O 1
ATOM 2401 N N . ALA A 1 293 ? -24.313 -16.799 -10.132 1.00 88.88 293 ALA A N 1
ATOM 2402 C CA . ALA A 1 293 ? -25.618 -16.919 -10.777 1.00 88.88 293 ALA A CA 1
ATOM 2403 C C . ALA A 1 293 ? -25.792 -15.907 -11.924 1.00 88.88 293 ALA A C 1
ATOM 2405 O O . ALA A 1 293 ? -26.321 -16.254 -12.981 1.00 88.88 293 ALA A O 1
ATOM 2406 N N . GLU A 1 294 ? -25.308 -14.675 -11.752 1.00 89.44 294 GLU A N 1
ATOM 2407 C CA . GLU A 1 294 ? -25.337 -13.643 -12.794 1.00 89.44 294 GLU A CA 1
ATOM 2408 C C . GLU A 1 294 ? -24.443 -14.007 -13.990 1.00 89.44 294 GLU A C 1
ATOM 2410 O O . GLU A 1 294 ? -24.858 -13.869 -15.143 1.00 89.44 294 GLU A O 1
ATOM 2415 N N . LEU A 1 295 ? -23.255 -14.564 -13.732 1.00 87.44 295 LEU A N 1
ATOM 2416 C CA . LEU A 1 295 ? -22.346 -15.045 -14.775 1.00 87.44 295 LEU A CA 1
ATOM 2417 C C . LEU A 1 295 ? -22.967 -16.194 -15.587 1.00 87.44 295 LEU A C 1
ATOM 2419 O O . LEU A 1 295 ? -22.864 -16.241 -16.814 1.00 87.44 295 LEU A O 1
ATOM 2423 N N . GLN A 1 296 ? -23.643 -17.117 -14.900 1.00 89.56 296 GLN A N 1
ATOM 2424 C CA . GLN A 1 296 ? -24.299 -18.262 -15.522 1.00 89.56 296 GLN A CA 1
ATOM 2425 C C . GLN A 1 296 ? -25.537 -17.842 -16.332 1.00 89.56 296 GLN A C 1
ATOM 2427 O O . GLN A 1 296 ? -25.763 -18.377 -17.417 1.00 89.56 296 GLN A O 1
ATOM 2432 N N . ALA A 1 297 ? -26.285 -16.835 -15.869 1.00 82.81 297 ALA A N 1
ATOM 2433 C CA . ALA A 1 297 ? -27.394 -16.246 -16.618 1.00 82.81 297 ALA A CA 1
ATOM 2434 C C . ALA A 1 297 ? -26.918 -15.530 -17.895 1.00 82.81 297 ALA A C 1
ATOM 2436 O O . ALA A 1 297 ? -27.534 -15.675 -18.950 1.00 82.81 297 ALA A O 1
ATOM 2437 N N . GLN A 1 298 ? -25.788 -14.815 -17.837 1.00 82.62 298 GLN A N 1
ATOM 2438 C CA . GLN A 1 298 ? -25.181 -14.200 -19.024 1.00 82.62 298 GLN A CA 1
ATOM 2439 C C . GLN A 1 298 ? -24.700 -15.245 -20.038 1.00 82.62 298 GLN A C 1
ATOM 2441 O O . GLN A 1 298 ? -24.862 -15.049 -21.240 1.00 82.62 298 GLN A O 1
ATOM 2446 N N . ALA A 1 299 ? -24.166 -16.377 -19.572 1.00 78.75 299 ALA A N 1
ATOM 2447 C CA . ALA A 1 299 ? -23.766 -17.478 -20.446 1.00 78.75 299 ALA A CA 1
ATOM 2448 C C . ALA A 1 299 ? -24.966 -18.170 -21.123 1.00 78.75 299 ALA A C 1
ATOM 2450 O O . ALA A 1 299 ? -24.843 -18.643 -22.251 1.00 78.75 299 ALA A O 1
ATOM 2451 N N . GLN A 1 300 ? -26.127 -18.207 -20.461 1.00 72.62 300 GLN A N 1
ATOM 2452 C CA . GLN A 1 300 ? -27.353 -18.819 -20.989 1.00 72.62 300 GLN A CA 1
ATOM 2453 C C . GLN A 1 300 ? -28.180 -17.883 -21.886 1.00 72.62 300 GLN A C 1
ATOM 2455 O O . GLN A 1 300 ? -29.008 -18.361 -22.653 1.00 72.62 300 GLN A O 1
ATOM 2460 N N . GLY A 1 301 ? -27.934 -16.569 -21.854 1.00 58.38 301 GLY A N 1
ATOM 2461 C CA . GLY A 1 301 ? -28.588 -15.587 -22.730 1.00 58.38 301 GLY A CA 1
ATOM 2462 C C . GLY A 1 301 ? -27.986 -15.454 -24.137 1.00 58.38 301 GLY A C 1
ATOM 2463 O O . GLY A 1 301 ? -28.403 -14.572 -24.883 1.00 58.38 301 GLY A O 1
ATOM 2464 N N . ILE A 1 302 ? -26.990 -16.274 -24.497 1.00 52.44 302 ILE A N 1
ATOM 2465 C CA . ILE A 1 302 ? -26.280 -16.195 -25.793 1.00 52.44 302 ILE A CA 1
ATOM 2466 C C . ILE A 1 302 ? -26.774 -17.249 -26.803 1.00 52.44 302 ILE A C 1
ATOM 2468 O O . ILE A 1 302 ? -26.402 -17.207 -27.976 1.00 52.44 302 ILE A O 1
ATOM 2472 N N . THR A 1 303 ? -27.664 -18.158 -26.411 1.00 52.28 303 THR A N 1
ATOM 2473 C CA . THR A 1 303 ? -28.272 -19.120 -27.338 1.00 52.28 303 THR A CA 1
ATOM 2474 C C . THR A 1 303 ? -29.756 -18.824 -27.488 1.00 52.28 303 THR A C 1
ATOM 2476 O O . THR A 1 303 ? -30.478 -18.871 -26.500 1.00 52.28 303 THR A O 1
ATOM 2479 N N . ASP A 1 304 ? -30.160 -18.549 -28.730 1.00 49.12 304 ASP A N 1
ATOM 2480 C CA . ASP A 1 304 ? -31.532 -18.397 -29.243 1.00 49.12 304 ASP A CA 1
ATOM 2481 C C . ASP A 1 304 ? -32.006 -16.951 -29.467 1.00 49.12 304 ASP A C 1
ATOM 2483 O O . ASP A 1 304 ? -32.837 -16.434 -28.730 1.00 49.12 304 ASP A O 1
ATOM 2487 N N . ASP A 1 305 ? -31.549 -16.332 -30.567 1.00 43.25 305 ASP A N 1
ATOM 2488 C CA . ASP A 1 305 ? -32.482 -15.630 -31.468 1.00 43.25 305 ASP A CA 1
ATOM 2489 C C . ASP A 1 305 ? -31.915 -15.496 -32.900 1.00 43.25 305 ASP A C 1
ATOM 2491 O O . ASP A 1 305 ? -31.399 -14.458 -33.326 1.00 43.25 305 ASP A O 1
ATOM 2495 N N . GLU A 1 306 ? -32.008 -16.580 -33.680 1.00 50.88 306 GLU A N 1
ATOM 2496 C CA . GLU A 1 306 ? -32.108 -16.471 -35.138 1.00 50.88 306 GLU A CA 1
ATOM 2497 C C . GLU A 1 306 ? -33.524 -15.985 -35.480 1.00 50.88 306 GLU A C 1
ATOM 2499 O O . GLU A 1 306 ? -34.434 -16.787 -35.683 1.00 50.88 306 GLU A O 1
ATOM 2504 N N . SER A 1 307 ? -33.726 -14.671 -35.584 1.00 45.22 307 SER A N 1
ATOM 2505 C CA . SER A 1 307 ? -34.843 -14.094 -36.343 1.00 45.22 307 SER A CA 1
ATOM 2506 C C . SER A 1 307 ? -34.579 -12.635 -36.709 1.00 45.22 307 SER A C 1
ATOM 2508 O O . SER A 1 307 ? -34.820 -11.695 -35.957 1.00 45.22 307 SER A O 1
ATOM 2510 N N . LYS A 1 308 ? -34.113 -12.438 -37.948 1.00 47.00 308 LYS A N 1
ATOM 2511 C CA . LYS A 1 308 ? -34.124 -11.147 -38.654 1.00 47.00 308 LYS A CA 1
ATOM 2512 C C . LYS A 1 308 ? -35.490 -10.460 -38.523 1.00 47.00 308 LYS A C 1
ATOM 2514 O O . LYS A 1 308 ? -36.507 -11.061 -38.869 1.00 47.00 308 LYS A O 1
ATOM 2519 N N . PRO A 1 309 ? -35.476 -9.128 -38.364 1.00 43.81 309 PRO A N 1
ATOM 2520 C CA . PRO A 1 309 ? -36.238 -8.318 -39.302 1.00 43.81 309 PRO A CA 1
ATOM 2521 C C . PRO A 1 309 ? -35.404 -7.187 -39.910 1.00 43.81 309 PRO A C 1
ATOM 2523 O O . PRO A 1 309 ? -34.643 -6.480 -39.253 1.00 43.81 309 PRO A O 1
ATOM 2526 N N . LYS A 1 310 ? -35.604 -7.012 -41.219 1.00 48.16 310 LYS A N 1
ATOM 2527 C CA . LYS A 1 310 ? -35.164 -5.867 -42.021 1.00 48.16 310 LYS A CA 1
ATOM 2528 C C . LYS A 1 310 ? -35.592 -4.554 -41.355 1.00 48.16 310 LYS A C 1
ATOM 2530 O O . LYS A 1 310 ? -36.789 -4.337 -41.174 1.00 48.16 310 LYS A O 1
ATOM 2535 N N . LYS A 1 311 ? -34.652 -3.635 -41.125 1.00 40.44 311 LYS A N 1
ATOM 2536 C CA . LYS A 1 311 ? -34.958 -2.206 -40.992 1.00 40.44 311 LYS A CA 1
ATOM 2537 C C . LYS A 1 311 ? -33.976 -1.354 -41.790 1.00 40.44 311 LYS A C 1
ATOM 2539 O O . LYS A 1 311 ? -32.778 -1.361 -41.544 1.00 40.44 311 LYS A O 1
ATOM 2544 N N . HIS A 1 312 ? -34.576 -0.702 -42.780 1.00 36.25 312 HIS A N 1
ATOM 2545 C CA . HIS A 1 312 ? -34.307 0.617 -43.337 1.00 36.25 312 HIS A CA 1
ATOM 2546 C C . HIS A 1 312 ? -32.937 1.257 -43.087 1.00 36.25 312 HIS A C 1
ATOM 2548 O O . HIS A 1 312 ? -32.619 1.741 -42.007 1.00 36.25 312 HIS A O 1
ATOM 2554 N N . GLU A 1 313 ? -32.221 1.345 -44.200 1.00 44.78 313 GLU A N 1
ATOM 2555 C CA . GLU A 1 313 ? -31.311 2.407 -44.603 1.00 44.78 313 GLU A CA 1
ATOM 2556 C C . GLU A 1 313 ? -31.844 3.800 -44.204 1.00 44.78 313 GLU A C 1
ATOM 2558 O O . GLU A 1 313 ? -32.882 4.248 -44.692 1.00 44.78 313 GLU A O 1
ATOM 2563 N N . SER A 1 314 ? -31.131 4.474 -43.298 1.00 41.97 314 SER A N 1
ATOM 2564 C CA . SER A 1 314 ? -31.257 5.911 -43.049 1.00 41.97 314 SER A CA 1
ATOM 2565 C C . SER A 1 314 ? -29.865 6.537 -42.986 1.00 41.97 314 SER A C 1
ATOM 2567 O O . SER A 1 314 ? -29.081 6.277 -42.074 1.00 41.97 314 SER A O 1
ATOM 2569 N N . GLU A 1 315 ? -29.587 7.299 -44.036 1.00 41.28 315 GLU A N 1
ATOM 2570 C CA . GLU A 1 315 ? -28.669 8.428 -44.178 1.00 41.28 315 GLU A CA 1
ATOM 2571 C C . GLU A 1 315 ? -27.609 8.647 -43.088 1.00 41.28 315 GLU A C 1
ATOM 2573 O O . GLU A 1 315 ? -27.852 9.139 -41.986 1.00 41.28 315 GLU A O 1
ATOM 2578 N N . ARG A 1 316 ? -26.362 8.409 -43.504 1.00 41.56 316 ARG A N 1
ATOM 2579 C CA . ARG A 1 316 ? -25.178 9.059 -42.951 1.00 41.56 316 ARG A CA 1
ATOM 2580 C C . ARG A 1 316 ? -25.269 10.565 -43.209 1.00 41.56 316 ARG A C 1
ATOM 2582 O O . ARG A 1 316 ? -25.123 10.995 -44.349 1.00 41.56 316 ARG A O 1
ATOM 2589 N N . GLN A 1 317 ? -25.384 11.362 -42.152 1.00 42.97 317 GLN A N 1
ATOM 2590 C CA . GLN A 1 317 ? -24.899 12.740 -42.158 1.00 42.97 317 GLN A CA 1
ATOM 2591 C C . GLN A 1 317 ? -23.766 12.870 -41.144 1.00 42.97 317 GLN A C 1
ATOM 2593 O O . GLN A 1 317 ? -23.955 12.868 -39.930 1.00 42.97 317 GLN A O 1
ATOM 2598 N N . SER A 1 318 ? -22.555 12.938 -41.690 1.00 44.28 318 SER A N 1
ATOM 2599 C CA . SER A 1 318 ? -21.341 13.351 -41.005 1.00 44.28 318 SER A CA 1
ATOM 2600 C C . SER A 1 318 ? -21.477 14.801 -40.539 1.00 44.28 318 SER A C 1
ATOM 2602 O O . SER A 1 318 ? -21.702 15.684 -41.366 1.00 44.28 318 SER A O 1
ATOM 2604 N N . SER A 1 319 ? -21.263 15.058 -39.252 1.00 42.84 319 SER A N 1
ATOM 2605 C CA . SER A 1 319 ? -20.969 16.400 -38.740 1.00 42.84 319 SER A CA 1
ATOM 2606 C C . SER A 1 319 ? -19.605 16.363 -38.037 1.00 42.84 319 SER A C 1
ATOM 2608 O O . SER A 1 319 ? -19.377 15.465 -37.224 1.00 42.84 319 SER A O 1
ATOM 2610 N N . PRO A 1 320 ? -18.670 17.268 -38.373 1.00 48.44 320 PRO A N 1
ATOM 2611 C CA . PRO A 1 320 ? -17.306 17.248 -37.858 1.00 48.44 320 PRO A CA 1
ATOM 2612 C C . PRO A 1 320 ? -17.219 17.795 -36.427 1.00 48.44 320 PRO A C 1
ATOM 2614 O O . PRO A 1 320 ? -17.821 18.811 -36.080 1.00 48.44 320 PRO A O 1
ATOM 2617 N N . CYS A 1 321 ? -16.407 17.120 -35.615 1.00 37.38 321 CYS A N 1
ATOM 2618 C CA . CYS A 1 321 ? -16.005 17.538 -34.278 1.00 37.38 321 CYS A CA 1
ATOM 2619 C C . CYS A 1 321 ? -15.173 18.832 -34.377 1.00 37.38 321 CYS A C 1
ATOM 2621 O O . CYS A 1 321 ? -14.087 18.830 -34.958 1.00 37.38 321 CYS A O 1
ATOM 2623 N N . GLN A 1 322 ? -15.691 19.948 -33.857 1.00 47.00 322 GLN A N 1
ATOM 2624 C CA . GLN A 1 322 ? -14.949 21.207 -33.780 1.00 47.00 322 GLN A CA 1
ATOM 2625 C C . GLN A 1 322 ? -14.005 21.188 -32.574 1.00 47.00 322 GLN A C 1
ATOM 2627 O O . GLN A 1 322 ? -14.415 21.356 -31.427 1.00 47.00 322 GLN A O 1
ATOM 2632 N N . THR A 1 323 ? -12.717 21.027 -32.859 1.00 43.16 323 THR A N 1
ATOM 2633 C CA . THR A 1 323 ? -11.618 21.287 -31.928 1.00 43.16 323 THR A CA 1
ATOM 2634 C C . THR A 1 323 ? -11.523 22.794 -31.675 1.00 43.16 323 THR A C 1
ATOM 2636 O O . THR A 1 323 ? -11.159 23.561 -32.565 1.00 43.16 323 THR A O 1
ATOM 2639 N N . LYS A 1 324 ? -11.842 23.240 -30.456 1.00 50.84 324 LYS A N 1
ATOM 2640 C CA . LYS A 1 324 ? -11.589 24.617 -30.009 1.00 50.84 324 LYS A CA 1
ATOM 2641 C C . LYS A 1 324 ? -10.092 24.777 -29.723 1.00 50.84 324 LYS A C 1
ATOM 2643 O O . LYS A 1 324 ? -9.605 24.376 -28.670 1.00 50.84 324 LYS A O 1
ATOM 2648 N N . VAL A 1 325 ? -9.369 25.355 -30.678 1.00 45.69 325 VAL A N 1
ATOM 2649 C CA . VAL A 1 325 ? -8.001 25.852 -30.492 1.00 45.69 325 VAL A CA 1
ATOM 2650 C C . VAL A 1 325 ? -8.083 27.133 -29.660 1.00 45.69 325 VAL A C 1
ATOM 2652 O O . VAL A 1 325 ? -8.737 28.099 -30.050 1.00 45.69 325 VAL A O 1
ATOM 2655 N N . ARG A 1 326 ? -7.463 27.120 -28.478 1.00 47.84 326 ARG A N 1
ATOM 2656 C CA . ARG A 1 326 ? -7.300 28.291 -27.611 1.00 47.84 326 ARG A CA 1
ATOM 2657 C C . ARG A 1 326 ? -6.181 29.155 -28.193 1.00 47.84 326 ARG A C 1
ATOM 2659 O O . ARG A 1 326 ? -5.056 28.682 -28.326 1.00 47.84 326 ARG A O 1
ATOM 2666 N N . ALA A 1 327 ? -6.518 30.385 -28.570 1.00 51.47 327 ALA A N 1
ATOM 2667 C CA . ALA A 1 327 ? -5.575 31.376 -29.069 1.00 51.47 327 ALA A CA 1
ATOM 2668 C C . ALA A 1 327 ? -4.487 31.669 -28.022 1.00 51.47 327 ALA A C 1
ATOM 2670 O O . ALA A 1 327 ? -4.787 31.833 -26.838 1.00 51.47 327 ALA A O 1
ATOM 2671 N N . GLN A 1 328 ? -3.236 31.702 -28.478 1.00 47.91 328 GLN A N 1
ATOM 2672 C CA . GLN A 1 328 ? -2.103 32.248 -27.740 1.00 47.91 328 GLN A CA 1
ATOM 2673 C C . GLN A 1 328 ? -2.175 33.776 -27.818 1.00 47.91 328 GLN A C 1
ATOM 2675 O O . GLN A 1 328 ? -2.219 34.334 -28.914 1.00 47.91 328 GLN A O 1
ATOM 2680 N N . GLU A 1 329 ? -2.200 34.441 -26.665 1.00 55.16 329 GLU A N 1
ATOM 2681 C CA . GLU A 1 329 ? -1.929 35.874 -26.570 1.00 55.16 329 GLU A CA 1
ATOM 2682 C C . GLU A 1 329 ? -0.442 36.109 -26.848 1.00 55.16 329 GLU A C 1
ATOM 2684 O O . GLU A 1 329 ? 0.434 35.561 -26.178 1.00 55.16 329 GLU A O 1
ATOM 2689 N N . VAL A 1 330 ? -0.180 36.904 -27.881 1.00 52.34 330 VAL A N 1
ATOM 2690 C CA . VAL A 1 330 ? 1.127 37.472 -28.201 1.00 52.34 330 VAL A CA 1
ATOM 2691 C C . VAL A 1 330 ? 1.330 38.655 -27.258 1.00 52.34 330 VAL A C 1
ATOM 2693 O O . VAL A 1 330 ? 0.597 39.637 -27.333 1.00 52.3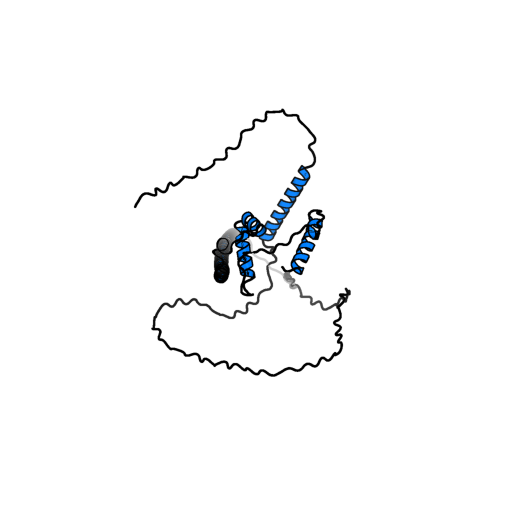4 330 VAL A O 1
ATOM 2696 N N . ILE A 1 331 ? 2.294 38.544 -26.347 1.00 51.56 331 ILE A N 1
ATOM 2697 C CA . ILE A 1 331 ? 2.778 39.670 -25.547 1.00 51.56 331 ILE A CA 1
ATOM 2698 C C . ILE A 1 331 ? 3.890 40.331 -26.363 1.00 51.56 331 ILE A C 1
ATOM 2700 O O . ILE A 1 331 ? 4.984 39.781 -26.488 1.00 51.56 331 ILE A O 1
ATOM 2704 N N . GLU A 1 332 ? 3.584 41.483 -26.957 1.00 54.84 332 GLU A N 1
ATOM 2705 C CA . GLU A 1 332 ? 4.578 42.405 -27.508 1.00 54.84 332 GLU A CA 1
ATOM 2706 C C . GLU A 1 332 ? 5.311 43.078 -26.339 1.00 54.84 332 GLU A C 1
ATOM 2708 O O . GLU A 1 332 ? 4.686 43.699 -25.478 1.00 54.84 332 GLU A O 1
ATOM 2713 N N . ILE A 1 333 ? 6.635 42.918 -26.283 1.00 57.59 333 ILE A N 1
ATOM 2714 C CA . ILE A 1 333 ? 7.503 43.704 -25.403 1.00 57.59 333 ILE A CA 1
ATOM 2715 C C . ILE A 1 333 ? 8.051 44.853 -26.248 1.00 57.59 333 ILE A C 1
ATOM 2717 O O . ILE A 1 333 ? 8.720 44.635 -27.256 1.00 57.59 333 ILE A O 1
ATOM 2721 N N . ASP A 1 334 ? 7.691 46.060 -25.830 1.00 61.00 334 ASP A N 1
ATOM 2722 C CA . ASP A 1 334 ? 8.080 47.346 -26.394 1.00 61.00 334 ASP A CA 1
ATOM 2723 C C . ASP A 1 334 ? 9.509 47.690 -25.932 1.00 61.00 334 ASP A C 1
ATOM 2725 O O . ASP A 1 334 ? 9.731 48.094 -24.788 1.00 61.00 334 ASP A O 1
ATOM 2729 N N . ASP A 1 335 ? 10.496 47.470 -26.804 1.00 62.88 335 ASP A N 1
ATOM 2730 C CA . ASP A 1 335 ? 11.884 47.899 -26.603 1.00 62.88 335 ASP A CA 1
ATOM 2731 C C . ASP A 1 335 ? 12.027 49.369 -27.013 1.00 62.88 335 ASP A C 1
ATOM 2733 O O . ASP A 1 335 ? 12.360 49.697 -28.155 1.00 62.88 335 ASP A O 1
ATOM 2737 N N . SER A 1 336 ? 11.790 50.281 -26.069 1.00 70.69 336 SER A N 1
ATOM 2738 C CA . SER A 1 336 ? 12.075 51.699 -26.285 1.00 70.69 336 SER A CA 1
ATOM 2739 C C . SER A 1 336 ? 12.308 52.470 -24.984 1.00 70.69 336 SER A C 1
ATOM 2741 O O . SER A 1 336 ? 11.415 53.213 -24.601 1.00 70.69 336 SER A O 1
ATOM 2743 N N . GLN A 1 337 ? 13.494 52.355 -24.358 1.00 57.84 337 GLN A N 1
ATOM 2744 C CA . GLN A 1 337 ? 14.245 53.417 -23.625 1.00 57.84 337 GLN A CA 1
ATOM 2745 C C . GLN A 1 337 ? 15.728 52.975 -23.560 1.00 57.84 337 GLN A C 1
ATOM 2747 O O . GLN A 1 337 ? 16.009 51.885 -23.074 1.00 57.84 337 GLN A O 1
ATOM 2752 N N . GLN A 1 338 ? 16.633 53.578 -24.345 1.00 48.41 338 GLN A N 1
ATOM 2753 C CA . GLN A 1 338 ? 17.523 54.708 -23.995 1.00 48.41 338 GLN A CA 1
ATOM 2754 C C . GLN A 1 338 ? 18.445 54.478 -22.797 1.00 48.41 338 GLN A C 1
ATOM 2756 O O . GLN A 1 338 ? 17.932 54.369 -21.665 1.00 48.41 338 GLN A O 1
#

pLDDT: mean 70.41, std 24.24, range [31.88, 98.69]